Protein AF-X0X1Z0-F1 (afdb_monomer_lite)

Structure (mmCIF, N/CA/C/O backbone):
data_AF-X0X1Z0-F1
#
_entry.id   AF-X0X1Z0-F1
#
loop_
_atom_site.group_PDB
_atom_site.id
_atom_site.type_symbol
_atom_site.label_atom_id
_atom_site.label_alt_id
_atom_site.label_comp_id
_atom_site.label_asym_id
_atom_site.label_entity_id
_atom_site.label_seq_id
_atom_site.pdbx_PDB_ins_code
_atom_site.Cartn_x
_atom_site.Cartn_y
_atom_site.Cartn_z
_atom_site.occupancy
_atom_site.B_iso_or_equiv
_atom_site.auth_seq_id
_atom_site.auth_comp_id
_atom_site.auth_asym_id
_atom_site.auth_atom_id
_atom_site.pdbx_PDB_model_num
ATOM 1 N N . GLY A 1 1 ? -11.349 14.963 13.276 1.00 89.25 1 GLY A N 1
ATOM 2 C CA . GLY A 1 1 ? -11.768 14.173 12.094 1.00 89.25 1 GLY A CA 1
ATOM 3 C C . GLY A 1 1 ? -11.913 12.717 12.490 1.00 89.25 1 GLY A C 1
ATOM 4 O O . GLY A 1 1 ? -11.745 12.432 13.666 1.00 89.25 1 GLY A O 1
ATOM 5 N N . VAL A 1 2 ? -12.199 11.809 11.547 1.00 94.94 2 VAL A N 1
ATOM 6 C CA . VAL A 1 2 ? -12.437 10.375 11.849 1.00 94.94 2 VAL A CA 1
ATOM 7 C C . VAL A 1 2 ? -11.289 9.747 12.651 1.00 94.94 2 VAL A C 1
ATOM 9 O O . VAL A 1 2 ? -11.543 9.060 13.632 1.00 94.94 2 VAL A O 1
ATOM 12 N N . PHE A 1 3 ? -10.032 10.037 12.290 1.00 95.31 3 PHE A N 1
ATOM 13 C CA . PHE A 1 3 ? -8.859 9.548 13.025 1.00 95.31 3 PHE A CA 1
ATOM 14 C C . PHE A 1 3 ? -8.815 10.046 14.475 1.00 95.31 3 PHE A C 1
ATOM 16 O O . PHE A 1 3 ? -8.694 9.235 15.385 1.00 95.31 3 PHE A O 1
ATOM 23 N N . ASP A 1 4 ? -8.957 11.360 14.693 1.00 94.00 4 ASP A N 1
ATOM 24 C CA . ASP A 1 4 ? -8.937 11.942 16.045 1.00 94.00 4 ASP A CA 1
ATOM 25 C C . ASP A 1 4 ? -10.042 11.327 16.917 1.00 94.00 4 ASP A C 1
ATOM 27 O O . ASP A 1 4 ? -9.779 10.875 18.024 1.00 94.00 4 ASP A O 1
ATOM 31 N N . GLN A 1 5 ? -11.262 11.231 16.376 1.00 95.38 5 GLN A N 1
ATOM 32 C CA . GLN A 1 5 ? -12.400 10.650 17.086 1.00 95.38 5 GLN A CA 1
ATOM 33 C C . GLN A 1 5 ? -12.163 9.174 17.430 1.00 95.38 5 GLN A C 1
ATOM 35 O O . GLN A 1 5 ? -12.430 8.759 18.553 1.00 95.38 5 GLN A O 1
ATOM 40 N N . PHE A 1 6 ? -11.624 8.389 16.491 1.00 96.69 6 PHE A N 1
ATOM 41 C CA . PHE A 1 6 ? -11.262 6.994 16.734 1.00 96.69 6 PHE A CA 1
ATOM 42 C C . PHE A 1 6 ? -10.224 6.860 17.858 1.00 96.69 6 PHE A C 1
ATOM 44 O O . PHE A 1 6 ? -10.383 6.016 18.739 1.00 96.69 6 PHE A O 1
ATOM 51 N N . MET A 1 7 ? -9.178 7.693 17.851 1.00 95.69 7 MET A N 1
ATOM 52 C CA . MET A 1 7 ? -8.128 7.671 18.875 1.00 95.69 7 MET A CA 1
ATOM 53 C C . MET A 1 7 ? -8.657 8.084 20.255 1.00 95.69 7 MET A C 1
ATOM 55 O O . MET A 1 7 ? -8.329 7.426 21.247 1.00 95.69 7 MET A O 1
ATOM 59 N N . ASP A 1 8 ? -9.498 9.121 20.305 1.00 93.62 8 ASP A N 1
ATOM 60 C CA . ASP A 1 8 ? -10.098 9.650 21.532 1.00 93.62 8 ASP A CA 1
ATOM 61 C C . ASP A 1 8 ? -11.075 8.649 22.167 1.00 93.62 8 ASP A C 1
ATOM 63 O O . ASP A 1 8 ? -10.956 8.339 23.353 1.00 93.62 8 ASP A O 1
ATOM 67 N N . GLU A 1 9 ? -12.013 8.096 21.388 1.00 94.75 9 GLU A N 1
ATOM 68 C CA . GLU A 1 9 ? -13.011 7.137 21.888 1.00 94.75 9 GLU A CA 1
ATOM 69 C C . GLU A 1 9 ? -12.379 5.804 22.310 1.00 94.75 9 GLU A C 1
ATOM 71 O O . GLU A 1 9 ? -12.832 5.174 23.267 1.00 94.75 9 GLU A O 1
ATOM 76 N N . SER A 1 10 ? -11.301 5.391 21.637 1.00 94.44 10 SER A N 1
ATOM 77 C CA . SER A 1 10 ? -10.600 4.139 21.946 1.00 94.44 10 SER A CA 1
ATOM 78 C C . SER A 1 10 ? -9.583 4.276 23.084 1.00 94.44 10 SER A C 1
ATOM 80 O O . SER A 1 10 ? -9.086 3.266 23.582 1.00 94.44 10 SER A O 1
ATOM 82 N N . GLY A 1 11 ? -9.223 5.504 23.480 1.00 94.56 11 GLY A N 1
ATOM 83 C CA . GLY A 1 11 ? -8.215 5.763 24.514 1.00 94.56 11 GLY A CA 1
ATOM 84 C C . GLY A 1 11 ? -6.823 5.209 24.179 1.00 94.56 11 GLY A C 1
ATOM 85 O O . GLY A 1 11 ? -6.050 4.890 25.083 1.00 94.56 11 GLY A O 1
ATOM 86 N N . LEU A 1 12 ? -6.502 5.055 22.889 1.00 94.88 12 LEU A N 1
ATOM 87 C CA . LEU A 1 12 ? -5.297 4.348 22.438 1.00 94.88 12 LEU A CA 1
ATOM 88 C C . LEU A 1 12 ? -4.035 5.213 22.444 1.00 94.88 12 LEU A C 1
ATOM 90 O O . LEU A 1 12 ? -2.942 4.659 22.425 1.00 94.88 12 LEU A O 1
ATOM 94 N N . THR A 1 13 ? -4.156 6.542 22.481 1.00 91.81 13 THR A N 1
ATOM 95 C CA . THR A 1 13 ? -3.035 7.467 22.244 1.00 91.81 13 THR A CA 1
ATOM 96 C C . THR A 1 13 ? -1.843 7.219 23.169 1.00 91.81 13 THR A C 1
ATOM 98 O O . THR A 1 13 ? -0.743 6.968 22.685 1.00 91.81 13 THR A O 1
ATOM 101 N N . SER A 1 14 ? -2.040 7.230 24.492 1.00 92.38 14 SER A N 1
ATOM 102 C CA . SER A 1 14 ? -0.940 7.029 25.451 1.00 92.38 14 SER A CA 1
ATOM 103 C C . SER A 1 14 ? -0.304 5.645 25.314 1.00 92.38 14 SER A C 1
ATOM 105 O O . SER A 1 14 ? 0.915 5.528 25.258 1.00 92.38 14 SER A O 1
ATOM 107 N N . PHE A 1 15 ? -1.132 4.604 25.180 1.00 95.31 15 PHE A N 1
ATOM 108 C CA . PHE A 1 15 ? -0.655 3.237 24.976 1.00 95.31 15 PHE A CA 1
ATOM 109 C C . PHE A 1 15 ? 0.179 3.113 23.694 1.00 95.31 15 PHE A C 1
ATOM 111 O O . PHE A 1 15 ? 1.271 2.554 23.717 1.00 95.31 15 PHE A O 1
ATOM 118 N N . ALA A 1 16 ? -0.315 3.657 22.582 1.00 93.88 16 ALA A N 1
ATOM 119 C CA . ALA A 1 16 ? 0.329 3.553 21.281 1.00 93.88 16 ALA A CA 1
ATOM 120 C C . ALA A 1 16 ? 1.664 4.308 21.228 1.00 93.88 16 ALA A C 1
ATOM 122 O O . ALA A 1 16 ? 2.580 3.866 20.539 1.00 93.88 16 ALA A O 1
ATOM 123 N N . LEU A 1 17 ? 1.808 5.412 21.970 1.00 92.00 17 LEU A N 1
ATOM 124 C CA . LEU A 1 17 ? 3.066 6.155 22.076 1.00 92.00 17 LEU A CA 1
ATOM 125 C C . LEU A 1 17 ? 4.133 5.385 22.869 1.00 92.00 17 LEU A C 1
ATOM 127 O O . LEU A 1 17 ? 5.287 5.354 22.449 1.00 92.00 17 LEU A O 1
ATOM 131 N N . GLU A 1 18 ? 3.753 4.710 23.954 1.00 92.94 18 GLU A N 1
ATOM 132 C CA . GLU A 1 18 ? 4.695 4.035 24.862 1.00 92.94 18 GLU A CA 1
ATOM 133 C C . GLU A 1 18 ? 5.025 2.589 24.463 1.00 92.94 18 GLU A C 1
ATOM 135 O O . GLU A 1 18 ? 6.123 2.109 24.728 1.00 92.94 18 GLU A O 1
ATOM 140 N N . GLU A 1 19 ? 4.094 1.871 23.834 1.00 96.19 19 GLU A N 1
ATOM 141 C CA . GLU A 1 19 ? 4.276 0.454 23.510 1.00 96.19 19 GLU A CA 1
ATOM 142 C C . GLU A 1 19 ? 5.340 0.239 22.423 1.00 96.19 19 GLU A C 1
ATOM 144 O O . GLU A 1 19 ? 5.274 0.838 21.357 1.00 96.19 19 GLU A O 1
ATOM 149 N N . GLU A 1 20 ? 6.292 -0.666 22.636 1.00 93.62 20 GLU A N 1
ATOM 150 C CA . GLU A 1 20 ? 7.341 -0.969 21.645 1.00 93.62 20 GLU A CA 1
ATOM 151 C C . GLU A 1 20 ? 6.987 -2.170 20.753 1.00 93.62 20 GLU A C 1
ATOM 153 O O . GLU A 1 20 ? 7.565 -2.356 19.682 1.00 93.62 20 GLU A O 1
ATOM 158 N N . SER A 1 21 ? 6.039 -3.016 21.171 1.00 95.25 21 SER A N 1
ATOM 159 C CA . SER A 1 21 ? 5.645 -4.190 20.400 1.00 95.25 21 SER A CA 1
ATOM 160 C C . SER A 1 21 ? 4.609 -3.853 19.330 1.00 95.25 21 SER A C 1
ATOM 162 O O . SER A 1 21 ? 3.411 -3.791 19.610 1.00 95.25 21 SER A O 1
ATOM 164 N N . ASP A 1 22 ? 5.043 -3.808 18.069 1.00 93.00 22 ASP A N 1
ATOM 165 C CA . ASP A 1 22 ? 4.166 -3.688 16.893 1.00 93.00 22 ASP A CA 1
ATOM 166 C C . ASP A 1 22 ? 2.979 -4.654 16.912 1.00 93.00 22 ASP A C 1
ATOM 168 O O . ASP A 1 22 ? 1.874 -4.321 16.488 1.00 93.00 22 ASP A O 1
ATOM 172 N N . LYS A 1 23 ? 3.195 -5.875 17.410 1.00 93.44 23 LYS A N 1
ATOM 173 C CA . LYS A 1 23 ? 2.128 -6.866 17.537 1.00 93.44 23 LYS A CA 1
ATOM 174 C C . LYS A 1 23 ? 1.050 -6.393 18.516 1.00 93.44 23 LYS A C 1
ATOM 176 O O . LYS A 1 23 ? -0.126 -6.457 18.173 1.00 93.44 23 LYS A O 1
ATOM 181 N N . ARG A 1 24 ? 1.439 -5.909 19.700 1.00 95.69 24 ARG A N 1
ATOM 182 C CA . ARG A 1 24 ? 0.495 -5.421 20.719 1.00 95.69 24 ARG A CA 1
ATOM 183 C C . ARG A 1 24 ? -0.215 -4.151 20.267 1.00 95.69 24 ARG A C 1
ATOM 185 O O . ARG A 1 24 ? -1.406 -4.011 20.523 1.00 95.69 24 ARG A O 1
ATOM 192 N N . ILE A 1 25 ? 0.488 -3.269 19.555 1.00 95.62 25 ILE A N 1
ATOM 193 C CA . ILE A 1 25 ? -0.113 -2.091 18.919 1.00 95.62 25 ILE A CA 1
ATOM 194 C C . ILE A 1 25 ? -1.194 -2.539 17.938 1.00 95.62 25 ILE A C 1
ATOM 196 O O . ILE A 1 25 ? -2.350 -2.153 18.093 1.00 95.62 25 ILE A O 1
ATOM 200 N N . ARG A 1 26 ? -0.869 -3.421 16.983 1.00 94.31 26 ARG A N 1
ATOM 201 C CA . ARG A 1 26 ? -1.864 -3.950 16.037 1.00 94.31 26 ARG A CA 1
ATOM 202 C C . ARG A 1 26 ? -3.056 -4.574 16.758 1.00 94.31 26 ARG A C 1
ATOM 204 O O . ARG A 1 26 ? -4.186 -4.229 16.440 1.00 94.31 26 ARG A O 1
ATOM 211 N N . GLU A 1 27 ? -2.827 -5.446 17.738 1.00 94.50 27 GLU A N 1
ATOM 212 C CA . GLU A 1 27 ? -3.901 -6.095 18.503 1.00 94.50 27 GLU A CA 1
ATOM 213 C C . GLU A 1 27 ? -4.828 -5.079 19.191 1.00 94.50 27 GLU A C 1
ATOM 215 O O . GLU A 1 27 ? -6.047 -5.226 19.112 1.00 94.50 27 GLU A O 1
ATOM 220 N N . ALA A 1 28 ? -4.279 -4.021 19.795 1.00 96.56 28 ALA A N 1
ATOM 221 C CA . ALA A 1 28 ? -5.068 -2.975 20.443 1.00 96.56 28 ALA A CA 1
ATOM 222 C C . ALA A 1 28 ? -5.907 -2.167 19.438 1.00 96.56 28 ALA A C 1
ATOM 224 O O . ALA A 1 28 ? -7.107 -1.982 19.639 1.00 96.56 28 ALA A O 1
ATOM 225 N N . PHE A 1 29 ? -5.311 -1.752 18.317 1.00 96.75 29 PHE A N 1
ATOM 226 C CA . PHE A 1 29 ? -6.030 -1.041 17.255 1.00 96.75 29 PHE A CA 1
ATOM 227 C C . PHE A 1 29 ? -7.109 -1.910 16.607 1.00 96.75 29 PHE A C 1
ATOM 229 O O . PHE A 1 29 ? -8.169 -1.409 16.256 1.00 96.75 29 PHE A O 1
ATOM 236 N N . LEU A 1 30 ? -6.868 -3.213 16.459 1.00 95.25 30 LEU A N 1
ATOM 237 C CA . LEU A 1 30 ? -7.832 -4.171 15.918 1.00 95.25 30 LEU A CA 1
ATOM 238 C C . LEU A 1 30 ? -8.984 -4.492 16.879 1.00 95.25 30 LEU A C 1
ATOM 240 O O . LEU A 1 30 ? -10.041 -4.927 16.418 1.00 95.25 30 LEU A O 1
ATOM 244 N N . ALA A 1 31 ? -8.782 -4.312 18.184 1.00 95.62 31 ALA A N 1
ATOM 245 C CA . ALA A 1 31 ? -9.820 -4.464 19.200 1.00 95.62 31 ALA A CA 1
ATOM 246 C C . ALA A 1 31 ? -10.702 -3.212 19.334 1.00 95.62 31 ALA A C 1
ATOM 248 O O . ALA A 1 31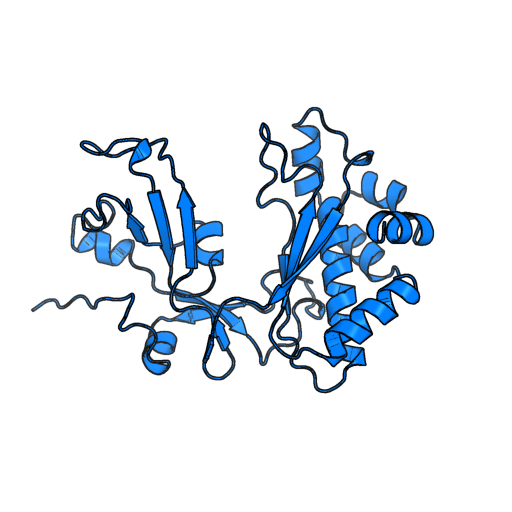 ? -11.843 -3.322 19.773 1.00 95.62 31 ALA A O 1
ATOM 249 N N . ALA A 1 32 ? -10.193 -2.045 18.938 1.00 96.06 32 ALA A N 1
ATOM 250 C CA . ALA A 1 32 ? -10.955 -0.806 18.915 1.00 96.06 32 ALA A CA 1
ATOM 251 C C . ALA A 1 32 ? -12.041 -0.806 17.827 1.00 96.06 32 ALA A C 1
ATOM 253 O O . ALA A 1 32 ? -11.886 -1.389 16.742 1.00 96.06 32 ALA A O 1
ATOM 254 N N . GLU A 1 33 ? -13.141 -0.121 18.126 1.00 94.62 33 GLU A N 1
ATOM 255 C CA . GLU A 1 33 ? -14.302 0.013 17.252 1.00 94.62 33 GLU A CA 1
ATOM 256 C C . GLU A 1 33 ? -14.360 1.412 16.641 1.00 94.62 33 GLU A C 1
ATOM 258 O O . GLU A 1 33 ? -13.920 2.395 17.232 1.00 94.62 33 GLU A O 1
ATOM 263 N N . PHE A 1 34 ? -14.903 1.500 15.428 1.00 95.06 34 PHE A N 1
ATOM 264 C CA . PHE A 1 34 ? -15.207 2.794 14.833 1.00 95.06 34 PHE A CA 1
ATOM 265 C C . PHE A 1 34 ? -16.531 3.337 15.367 1.00 95.06 34 PHE A C 1
ATOM 267 O O . PHE A 1 34 ? -17.453 2.546 15.586 1.00 95.06 34 PHE A O 1
ATOM 274 N N . PRO A 1 35 ? -16.681 4.672 15.446 1.00 93.94 35 PRO A N 1
ATOM 275 C CA . PRO A 1 35 ? -17.985 5.291 15.632 1.00 93.94 35 PRO A CA 1
ATOM 276 C C . PRO A 1 35 ? -18.981 4.780 14.583 1.00 93.94 35 PRO A C 1
ATOM 278 O O . PRO A 1 35 ? -18.632 4.639 13.405 1.00 93.94 35 PRO A O 1
ATOM 281 N N . GLN A 1 36 ? -20.231 4.545 14.993 1.00 94.06 36 GLN A N 1
ATOM 282 C CA . GLN A 1 36 ? -21.264 3.980 14.115 1.00 94.06 36 GLN A CA 1
ATOM 283 C C . GLN A 1 36 ? -21.454 4.801 12.831 1.00 94.06 36 GLN A C 1
ATOM 285 O O . GLN A 1 36 ? -21.563 4.228 11.754 1.00 94.06 36 GLN A O 1
ATOM 290 N N . GLU A 1 37 ? -21.404 6.131 12.929 1.00 95.81 37 GLU A N 1
ATOM 291 C CA . GLU A 1 37 ? -21.502 7.037 11.779 1.00 95.81 37 GLU A CA 1
ATOM 292 C C . GLU A 1 37 ? -20.410 6.758 10.730 1.00 95.81 37 GLU A C 1
ATOM 294 O O . GLU A 1 37 ? -20.713 6.587 9.552 1.00 95.81 37 GLU A O 1
ATOM 299 N N . THR A 1 38 ? -19.152 6.591 11.163 1.00 95.88 38 THR A N 1
ATOM 300 C CA . THR A 1 38 ? -18.039 6.214 10.270 1.00 95.88 38 THR A CA 1
ATOM 301 C C . THR A 1 38 ? -18.311 4.867 9.597 1.00 95.88 38 THR A C 1
ATOM 303 O O . THR A 1 38 ? -18.105 4.710 8.392 1.00 95.88 38 THR A O 1
ATOM 306 N N . ARG A 1 39 ? -18.785 3.875 10.365 1.00 96.75 39 ARG A N 1
ATOM 307 C CA . ARG A 1 39 ? -19.115 2.546 9.828 1.00 96.75 39 ARG A CA 1
ATOM 308 C C . ARG A 1 39 ? -20.227 2.634 8.776 1.00 96.75 39 ARG A C 1
ATOM 310 O O . ARG A 1 39 ? -20.107 1.999 7.728 1.00 96.75 39 ARG A O 1
ATOM 317 N N . ASP A 1 40 ? -21.257 3.440 9.016 1.00 97.69 40 ASP A N 1
ATOM 318 C CA . ASP A 1 40 ? -22.394 3.630 8.109 1.00 97.69 40 ASP A CA 1
ATOM 319 C C . ASP A 1 40 ? -21.982 4.327 6.801 1.00 97.69 40 ASP A C 1
ATOM 321 O O . ASP A 1 40 ? -22.424 3.940 5.714 1.00 97.69 40 ASP A O 1
ATOM 325 N N . GLU A 1 41 ? -21.085 5.314 6.866 1.00 97.38 41 GLU A N 1
ATOM 326 C CA . GLU A 1 41 ? -20.527 5.964 5.675 1.00 97.38 41 GLU A CA 1
ATOM 327 C C . GLU A 1 41 ? -19.716 4.984 4.814 1.00 97.38 41 GLU A C 1
ATOM 329 O O . GLU A 1 41 ? -19.907 4.909 3.592 1.00 97.38 41 GLU A O 1
ATOM 334 N N . LEU A 1 42 ? -18.858 4.174 5.446 1.00 97.44 42 LEU A N 1
ATOM 335 C CA . LEU A 1 42 ? -18.086 3.130 4.764 1.00 97.44 42 LEU A CA 1
ATOM 336 C C . LEU A 1 42 ? -19.003 2.056 4.155 1.00 97.44 42 LEU A C 1
ATOM 338 O O . LEU A 1 42 ? -18.769 1.610 3.028 1.00 97.44 42 LEU A O 1
ATOM 342 N N . ALA A 1 43 ? -20.078 1.682 4.852 1.00 97.62 43 ALA A N 1
ATOM 343 C CA . ALA A 1 43 ? -21.102 0.766 4.354 1.00 97.62 43 ALA A CA 1
ATOM 344 C C . ALA A 1 43 ? -21.822 1.326 3.120 1.00 97.62 43 ALA A C 1
ATOM 346 O O . ALA A 1 43 ? -21.970 0.634 2.106 1.00 97.62 43 ALA A O 1
ATOM 347 N N . SER A 1 44 ? -22.218 2.601 3.170 1.00 97.88 44 SER A N 1
ATOM 348 C CA . SER A 1 44 ? -22.846 3.308 2.052 1.00 97.88 44 SER A CA 1
ATOM 349 C C . SER A 1 44 ? -21.939 3.323 0.820 1.00 97.88 44 SER A C 1
ATOM 351 O O . SER A 1 44 ? -22.394 3.014 -0.286 1.00 97.88 44 SER A O 1
ATOM 353 N N . PHE A 1 45 ? -20.639 3.578 0.998 1.00 97.75 45 PHE A N 1
ATOM 354 C CA . PHE A 1 45 ? -19.650 3.4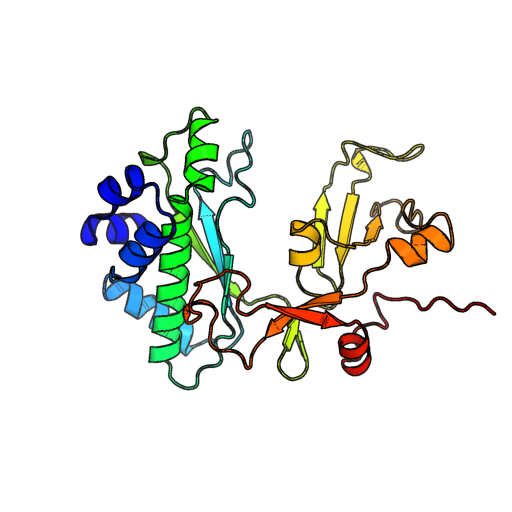75 -0.074 1.00 97.75 45 PHE A CA 1
ATOM 355 C C . PHE A 1 45 ? -19.553 2.048 -0.639 1.00 97.75 45 PHE A C 1
ATOM 357 O O . PHE A 1 45 ? -19.726 1.849 -1.846 1.00 97.75 45 PHE A O 1
ATOM 364 N N . LEU A 1 46 ? -19.341 1.042 0.217 1.00 97.31 46 LEU A N 1
ATOM 365 C CA . LEU A 1 46 ? -19.167 -0.353 -0.203 1.00 97.31 46 LEU A CA 1
ATOM 366 C C . LEU A 1 46 ? -20.411 -0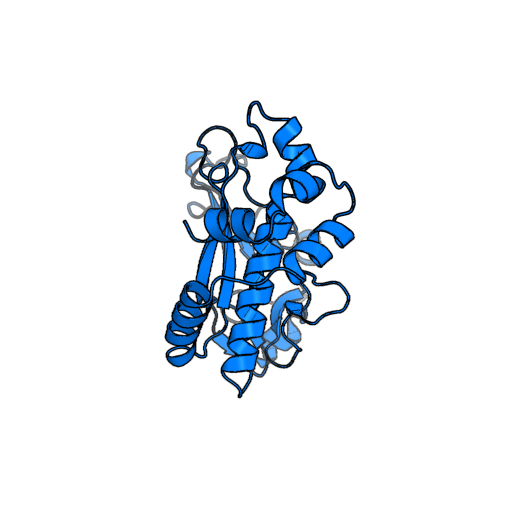.955 -0.866 1.00 97.31 46 LEU A C 1
ATOM 368 O O . LEU A 1 46 ? -20.274 -1.845 -1.707 1.00 97.31 46 LEU A O 1
ATOM 372 N N . SER A 1 47 ? -21.606 -0.444 -0.560 1.00 96.88 47 SER A N 1
ATOM 373 C CA . SER A 1 47 ? -22.850 -0.850 -1.228 1.00 96.88 47 SER A CA 1
ATOM 374 C C . SER A 1 47 ? -22.877 -0.509 -2.726 1.00 96.88 47 SER A C 1
ATOM 376 O O . SER A 1 47 ? -23.637 -1.113 -3.483 1.00 96.88 47 SER A O 1
ATOM 378 N N . ARG A 1 48 ? -22.038 0.438 -3.172 1.00 96.94 48 ARG A N 1
ATOM 379 C CA . ARG A 1 48 ? -22.004 0.953 -4.553 1.00 96.94 48 ARG A CA 1
ATOM 380 C C . ARG A 1 48 ? -20.813 0.461 -5.366 1.00 96.94 48 ARG A C 1
ATOM 382 O O . ARG A 1 48 ? -20.766 0.698 -6.570 1.00 96.94 48 ARG A O 1
ATOM 389 N N . VAL A 1 49 ? -19.842 -0.183 -4.727 1.00 96.00 49 VAL A N 1
ATOM 390 C CA . VAL A 1 49 ? -18.589 -0.602 -5.364 1.00 96.00 49 VAL A CA 1
ATOM 391 C C . VAL A 1 49 ? -18.331 -2.068 -5.077 1.00 96.00 49 VAL A C 1
ATOM 393 O O . VAL A 1 49 ? -18.679 -2.554 -4.014 1.00 96.00 49 VAL A O 1
ATOM 396 N N . SER A 1 50 ? -17.700 -2.783 -5.999 1.00 92.56 50 SER A N 1
ATOM 397 C CA . SER A 1 50 ? -17.275 -4.181 -5.807 1.00 92.56 50 SER A CA 1
ATOM 398 C C . SER A 1 50 ? -15.917 -4.455 -6.455 1.00 92.56 50 SER A C 1
ATOM 400 O O . SER A 1 50 ? -15.533 -5.599 -6.674 1.00 92.56 50 SER A O 1
ATOM 402 N N . TYR A 1 51 ? -15.213 -3.390 -6.841 1.00 95.12 51 TYR A N 1
ATOM 403 C CA . TYR A 1 51 ? -13.867 -3.472 -7.384 1.00 95.12 51 TYR A CA 1
ATOM 404 C C . TYR A 1 51 ? -12.840 -3.558 -6.247 1.00 95.12 51 TYR A C 1
ATOM 406 O O . TYR A 1 51 ? -13.118 -3.059 -5.152 1.00 95.12 51 TYR A O 1
ATOM 414 N N . PRO A 1 52 ? -11.646 -4.117 -6.496 1.00 94.88 52 PRO A N 1
ATOM 415 C CA . PRO A 1 52 ? -10.588 -4.165 -5.496 1.00 94.88 52 PRO A CA 1
ATOM 416 C C . PRO A 1 52 ? -10.130 -2.781 -5.035 1.00 94.88 52 PRO A C 1
ATOM 418 O O . PRO A 1 52 ? -10.062 -1.837 -5.830 1.00 94.88 52 PRO A O 1
ATOM 421 N N . LEU A 1 53 ? -9.790 -2.676 -3.752 1.00 95.88 53 LEU A N 1
ATOM 422 C CA . LEU A 1 53 ? -9.491 -1.420 -3.067 1.00 95.88 53 LEU A CA 1
ATOM 423 C C . LEU A 1 53 ? -8.058 -1.394 -2.534 1.00 95.88 53 LEU A C 1
ATOM 425 O O . LEU A 1 53 ? -7.597 -2.361 -1.943 1.00 95.88 53 LEU A O 1
ATOM 429 N N . ALA A 1 54 ? -7.372 -0.266 -2.684 1.00 94.81 54 ALA A N 1
ATOM 430 C CA . ALA A 1 54 ? -6.153 0.065 -1.963 1.00 94.81 54 ALA A CA 1
ATOM 431 C C . ALA A 1 54 ? -6.500 1.027 -0.824 1.00 94.81 54 ALA A C 1
ATOM 433 O O . ALA A 1 54 ? -7.111 2.070 -1.060 1.00 94.81 54 ALA A O 1
ATOM 434 N N . ILE A 1 55 ? -6.097 0.664 0.389 1.00 96.06 55 ILE A N 1
ATOM 435 C CA . ILE A 1 55 ? -6.280 1.421 1.626 1.00 96.06 55 ILE A CA 1
ATOM 436 C C . ILE A 1 55 ? -4.913 1.977 1.997 1.00 96.06 55 ILE A C 1
ATOM 438 O O . ILE A 1 55 ? -4.030 1.223 2.411 1.00 96.06 55 ILE A O 1
ATOM 442 N N . ARG A 1 56 ? -4.712 3.269 1.745 1.00 93.12 56 ARG A N 1
ATOM 443 C CA . ARG A 1 56 ? -3.408 3.933 1.835 1.00 93.12 56 ARG A CA 1
ATOM 444 C C . ARG A 1 56 ? -3.380 4.898 3.003 1.00 93.12 56 ARG A C 1
ATOM 446 O O . ARG A 1 56 ? -4.333 5.653 3.190 1.00 93.12 56 ARG A O 1
ATOM 453 N N . SER A 1 57 ? -2.272 4.893 3.728 1.00 91.88 57 SER A N 1
ATOM 454 C CA . SER A 1 57 ? -1.897 5.997 4.603 1.00 91.88 57 SER A CA 1
ATOM 455 C C . SER A 1 57 ? -1.811 7.301 3.811 1.00 91.88 57 SER A C 1
ATOM 457 O O . SER A 1 57 ? -1.415 7.304 2.646 1.00 91.88 57 SER A O 1
ATOM 459 N N . SER A 1 58 ? -2.211 8.392 4.448 1.00 90.50 58 SER A N 1
ATOM 460 C CA . SER A 1 58 ? -2.041 9.757 3.959 1.00 90.50 58 SER A CA 1
ATOM 461 C C . SER A 1 58 ? -1.743 10.617 5.177 1.00 90.50 58 SER A C 1
ATOM 463 O O . SER A 1 58 ? -2.646 11.219 5.768 1.00 90.50 58 SER A O 1
ATOM 465 N N . SER A 1 59 ? -0.492 10.561 5.621 1.00 86.00 59 SER A N 1
ATOM 466 C CA . SER A 1 59 ? -0.077 11.199 6.868 1.00 86.00 59 SER A CA 1
ATOM 467 C C . SER A 1 59 ? 0.125 12.704 6.689 1.00 86.00 59 SER A C 1
ATOM 469 O O . SER A 1 59 ? 0.394 13.178 5.585 1.00 86.00 59 SER A O 1
ATOM 471 N N . LEU A 1 60 ? -0.000 13.467 7.777 1.00 81.38 60 LEU A N 1
ATOM 472 C CA . LEU A 1 60 ? 0.244 14.909 7.749 1.00 81.38 60 LEU A CA 1
ATOM 473 C C . LEU A 1 60 ? 1.703 15.225 7.385 1.00 81.38 60 LEU A C 1
ATOM 475 O O . LEU A 1 60 ? 1.963 16.181 6.652 1.00 81.38 60 LEU A O 1
ATOM 479 N N . PHE A 1 61 ? 2.648 14.426 7.881 1.00 74.50 61 PHE A N 1
ATOM 480 C CA . PHE A 1 61 ? 4.069 14.624 7.610 1.00 74.50 61 PHE A CA 1
ATOM 481 C C . PHE A 1 61 ? 4.545 14.055 6.258 1.00 74.50 61 PHE A C 1
ATOM 483 O O . PHE A 1 61 ? 5.587 14.488 5.759 1.00 74.50 61 PHE A O 1
ATOM 490 N N . GLU A 1 62 ? 3.780 13.165 5.614 1.00 68.38 62 GLU A N 1
ATOM 491 C CA . GLU A 1 62 ? 4.104 12.561 4.307 1.00 68.38 62 GLU A CA 1
ATOM 492 C C . GLU A 1 62 ? 4.255 13.583 3.175 1.00 68.38 62 GLU A C 1
ATOM 494 O O . GLU A 1 62 ? 5.148 13.440 2.337 1.00 68.38 62 GLU A O 1
ATOM 499 N N . ASP A 1 63 ? 3.481 14.666 3.225 1.00 59.38 63 ASP A N 1
ATOM 500 C CA . ASP A 1 63 ? 3.516 15.751 2.240 1.00 59.38 63 ASP A CA 1
ATOM 501 C C . ASP A 1 63 ? 4.488 16.889 2.610 1.00 59.38 63 ASP A C 1
ATOM 503 O O . ASP A 1 63 ? 4.507 17.943 1.963 1.00 59.38 63 ASP A O 1
ATOM 507 N N . SER A 1 64 ? 5.322 16.718 3.643 1.00 61.50 64 SER A N 1
ATOM 508 C CA . SER A 1 64 ? 6.269 17.763 4.028 1.00 61.50 64 SER A CA 1
ATOM 509 C C . SER A 1 64 ? 7.406 17.884 2.997 1.00 61.50 64 SER A C 1
ATOM 511 O O . SER A 1 64 ? 8.199 16.969 2.772 1.00 61.50 64 SER A O 1
ATOM 513 N N . SER A 1 65 ? 7.520 19.058 2.363 1.00 51.16 65 SER A N 1
ATOM 514 C CA . SER A 1 65 ? 8.454 19.320 1.250 1.00 51.16 65 SER A CA 1
ATOM 515 C C . SER A 1 65 ? 9.938 19.098 1.573 1.00 51.16 65 SER A C 1
ATOM 517 O O . SER A 1 65 ? 10.761 19.054 0.660 1.00 51.16 65 SER A O 1
ATOM 519 N N . TYR A 1 66 ? 10.296 19.003 2.856 1.00 47.09 66 TYR A N 1
ATOM 520 C CA . TYR A 1 66 ? 11.679 18.891 3.320 1.00 47.09 66 TYR A CA 1
ATOM 521 C C . TYR A 1 66 ? 12.027 17.515 3.904 1.00 47.09 66 TYR A C 1
ATOM 523 O O . TYR A 1 66 ? 13.212 17.228 4.071 1.00 47.09 66 TYR A O 1
ATOM 531 N N . GLN A 1 67 ? 11.038 16.663 4.198 1.00 54.91 67 GLN A N 1
ATOM 532 C CA . GLN A 1 67 ? 11.233 15.348 4.812 1.00 54.91 67 GLN A CA 1
ATOM 533 C C . GLN A 1 67 ? 10.186 14.373 4.259 1.00 54.91 67 GLN A C 1
ATOM 535 O O . GLN A 1 67 ? 9.105 14.262 4.822 1.00 54.91 67 GLN A O 1
ATOM 540 N N . PRO A 1 68 ? 10.447 13.687 3.136 1.00 52.19 68 PRO A N 1
ATOM 541 C CA . PRO A 1 68 ? 9.486 12.728 2.609 1.00 52.19 68 PRO A CA 1
ATOM 542 C C . PRO A 1 68 ? 9.403 11.497 3.529 1.00 52.19 68 PRO A C 1
ATOM 544 O O . PRO A 1 68 ? 10.334 10.692 3.561 1.00 52.19 68 PRO A O 1
ATOM 547 N N . PHE A 1 69 ? 8.266 11.323 4.216 1.00 58.69 69 PHE A N 1
ATOM 548 C CA . PHE A 1 69 ? 7.912 10.121 5.005 1.00 58.69 69 PHE A CA 1
ATOM 549 C C . PHE A 1 69 ? 7.445 8.945 4.119 1.00 58.69 69 PHE A C 1
ATOM 551 O O . PHE A 1 69 ? 6.891 7.952 4.598 1.00 58.69 69 PHE A O 1
ATOM 558 N N . ALA A 1 70 ? 7.650 9.050 2.803 1.00 58.22 70 ALA A N 1
ATOM 559 C CA . ALA A 1 70 ? 7.147 8.101 1.824 1.00 58.22 70 ALA A CA 1
ATOM 560 C C . ALA A 1 70 ? 7.679 6.680 2.088 1.00 58.22 70 ALA A C 1
ATOM 562 O O . ALA A 1 70 ? 8.885 6.434 2.050 1.00 58.22 70 ALA A O 1
ATOM 563 N N . GLY A 1 71 ? 6.756 5.735 2.289 1.00 63.25 71 GLY A N 1
ATOM 564 C CA . GLY A 1 71 ? 7.057 4.305 2.420 1.00 63.25 71 GLY A CA 1
ATOM 565 C C . GLY A 1 71 ? 7.236 3.782 3.848 1.00 63.25 71 GLY A C 1
ATOM 566 O O . GLY A 1 71 ? 7.550 2.605 4.000 1.00 63.25 71 GLY A O 1
ATOM 567 N N . ILE A 1 72 ? 7.023 4.612 4.872 1.00 74.06 72 ILE A N 1
ATOM 568 C CA . ILE A 1 72 ? 7.074 4.187 6.283 1.00 74.06 72 ILE A CA 1
ATOM 569 C C . ILE A 1 72 ? 5.761 3.520 6.702 1.00 74.06 72 ILE A C 1
ATOM 571 O O . ILE A 1 72 ? 5.753 2.501 7.389 1.00 74.06 72 ILE A O 1
ATOM 575 N N . TYR A 1 73 ? 4.639 4.096 6.279 1.00 82.88 73 TYR A N 1
ATOM 576 C CA . TYR A 1 73 ? 3.316 3.621 6.655 1.00 82.88 73 TYR A CA 1
ATOM 577 C C . TYR A 1 73 ? 2.801 2.546 5.703 1.00 82.88 73 TYR A C 1
ATOM 579 O O . TYR A 1 73 ? 3.220 2.416 4.547 1.00 82.88 73 TYR A O 1
ATOM 587 N N . GLN A 1 74 ? 1.871 1.743 6.205 1.00 86.56 74 GLN A N 1
ATOM 588 C CA . GLN A 1 74 ? 1.417 0.559 5.494 1.00 86.56 74 GLN A CA 1
ATOM 589 C C . GLN A 1 74 ? 0.252 0.863 4.549 1.00 86.56 74 GLN A C 1
ATOM 591 O O . GLN A 1 74 ? -0.638 1.658 4.836 1.00 86.56 74 GLN A O 1
ATOM 596 N N . THR A 1 75 ? 0.239 0.164 3.414 1.00 89.94 75 THR A N 1
ATOM 597 C CA . THR A 1 75 ? -0.884 0.133 2.471 1.00 89.94 75 THR A CA 1
ATOM 598 C C . THR A 1 75 ? -1.422 -1.285 2.378 1.00 89.94 75 THR A C 1
ATOM 600 O O . THR A 1 75 ? -0.659 -2.219 2.135 1.00 89.94 75 THR A O 1
ATOM 603 N N . TYR A 1 76 ? -2.739 -1.436 2.488 1.00 92.81 76 TYR A N 1
ATOM 604 C CA . TYR A 1 76 ? -3.421 -2.724 2.379 1.00 92.81 76 TYR A CA 1
ATOM 605 C C . TYR A 1 76 ? -4.238 -2.791 1.093 1.00 92.81 76 TYR A C 1
ATOM 607 O O . TYR A 1 76 ? -4.915 -1.833 0.729 1.00 92.81 76 TYR A O 1
ATOM 615 N N . MET A 1 77 ? -4.188 -3.925 0.394 1.00 92.44 77 MET A N 1
ATOM 616 C CA . MET A 1 77 ? -4.991 -4.160 -0.807 1.00 92.44 77 MET A CA 1
ATOM 617 C C . MET A 1 77 ? -6.072 -5.198 -0.524 1.00 92.44 77 MET A C 1
ATOM 619 O O . MET A 1 77 ? -5.774 -6.322 -0.137 1.00 92.44 77 MET A O 1
ATOM 623 N N . LEU A 1 78 ? -7.330 -4.816 -0.715 1.00 93.25 78 LEU A N 1
ATOM 624 C CA . LEU A 1 78 ? -8.495 -5.654 -0.477 1.00 93.25 78 LEU A CA 1
ATOM 625 C C . LEU A 1 78 ? -9.076 -6.126 -1.814 1.00 93.25 78 LEU A C 1
ATOM 627 O O . LEU A 1 78 ? -9.382 -5.283 -2.662 1.00 93.25 78 LEU A O 1
ATOM 631 N N . PRO A 1 79 ? -9.321 -7.436 -1.991 1.00 92.31 79 PRO A N 1
ATOM 632 C CA . PRO A 1 79 ? -10.066 -7.957 -3.139 1.00 92.31 79 PRO A CA 1
ATOM 633 C C . PRO A 1 79 ? -11.462 -7.354 -3.262 1.00 92.31 79 PRO A C 1
ATOM 635 O O . PRO A 1 79 ? -11.947 -7.137 -4.370 1.00 92.31 79 PRO A O 1
ATOM 638 N N . ASN A 1 80 ? -12.087 -7.059 -2.114 1.00 93.44 80 ASN A N 1
ATOM 639 C CA . ASN A 1 80 ? -13.438 -6.511 -2.022 1.00 93.44 80 ASN A CA 1
ATOM 640 C C . ASN A 1 80 ? -14.492 -7.404 -2.721 1.00 93.44 80 ASN A C 1
ATOM 642 O O . ASN A 1 80 ? -15.474 -6.914 -3.277 1.00 93.44 80 ASN A O 1
ATOM 646 N N . SER A 1 81 ? -14.262 -8.721 -2.698 1.00 88.56 81 SER A N 1
ATOM 647 C CA . SER A 1 81 ? -15.006 -9.746 -3.443 1.00 88.56 81 SER A CA 1
ATOM 648 C C . SER A 1 81 ? -15.972 -10.570 -2.581 1.00 88.56 81 SER A C 1
ATOM 650 O O . SER A 1 81 ? -16.718 -11.385 -3.124 1.00 88.56 81 SER A O 1
ATOM 652 N N . ASN A 1 82 ? -15.991 -10.369 -1.257 1.00 89.75 82 ASN A N 1
ATOM 653 C CA . ASN A 1 82 ? -16.849 -11.135 -0.354 1.00 89.75 82 ASN A CA 1
ATOM 654 C C . ASN A 1 82 ? -18.345 -10.898 -0.677 1.00 89.75 82 ASN A C 1
ATOM 656 O O . ASN A 1 82 ? -18.769 -9.747 -0.796 1.00 89.75 82 ASN A O 1
ATOM 660 N N . PRO A 1 83 ? -19.176 -11.946 -0.820 1.00 90.44 83 PRO A N 1
ATOM 661 C CA . PRO A 1 83 ? -20.584 -11.781 -1.187 1.00 90.44 83 PRO A CA 1
ATOM 662 C C . PRO A 1 83 ? -21.411 -11.032 -0.131 1.00 90.44 83 PRO A C 1
ATOM 664 O O . PRO A 1 83 ? -22.454 -10.464 -0.458 1.00 90.44 83 PRO A O 1
ATOM 667 N N . HIS A 1 84 ? -20.968 -11.018 1.128 1.00 93.38 84 HIS A N 1
ATOM 668 C CA . HIS A 1 84 ? -21.671 -10.354 2.220 1.00 93.38 84 HIS A CA 1
ATOM 669 C C . HIS A 1 84 ? -21.123 -8.944 2.451 1.00 93.38 84 HIS A C 1
ATOM 671 O O . HIS A 1 84 ? -19.952 -8.771 2.787 1.00 93.38 84 HIS A O 1
ATOM 677 N N . LEU A 1 85 ? -21.991 -7.932 2.333 1.00 94.88 85 LEU A N 1
ATOM 678 C CA . LEU A 1 85 ? -21.621 -6.528 2.542 1.00 94.88 85 LEU A CA 1
ATOM 679 C C . LEU A 1 85 ? -21.011 -6.289 3.933 1.00 94.88 85 LEU A C 1
ATOM 681 O O . LEU A 1 85 ? -19.976 -5.641 4.018 1.00 94.88 85 LEU A O 1
ATOM 685 N N . GLU A 1 86 ? -21.580 -6.871 4.992 1.00 94.69 86 GLU A N 1
ATOM 686 C CA . GLU A 1 86 ? -21.028 -6.750 6.352 1.00 94.69 86 GLU A CA 1
ATOM 687 C C . GLU A 1 86 ? -19.601 -7.284 6.463 1.00 94.69 86 GLU A C 1
ATOM 689 O O . GLU A 1 86 ? -18.743 -6.635 7.051 1.00 94.69 86 GLU A O 1
ATOM 694 N N . ALA A 1 87 ? -19.300 -8.416 5.823 1.00 92.81 87 ALA A N 1
ATOM 695 C CA . ALA A 1 87 ? -17.943 -8.945 5.839 1.00 92.81 87 ALA A CA 1
ATOM 696 C C . ALA A 1 87 ? -16.961 -8.005 5.121 1.00 92.81 87 ALA A C 1
ATOM 698 O O . ALA A 1 87 ? -15.849 -7.809 5.607 1.00 92.81 87 ALA A O 1
ATOM 699 N N . ARG A 1 88 ? -17.385 -7.370 4.018 1.00 94.19 88 ARG A N 1
ATOM 700 C CA . ARG A 1 88 ? -16.588 -6.355 3.307 1.00 94.19 88 ARG A CA 1
ATOM 701 C C . ARG A 1 88 ? -16.376 -5.097 4.151 1.00 94.19 88 ARG A C 1
ATOM 703 O O . ARG A 1 88 ? -15.286 -4.531 4.124 1.00 94.19 88 ARG A O 1
ATOM 710 N N . ILE A 1 89 ? -17.397 -4.666 4.895 1.00 95.88 89 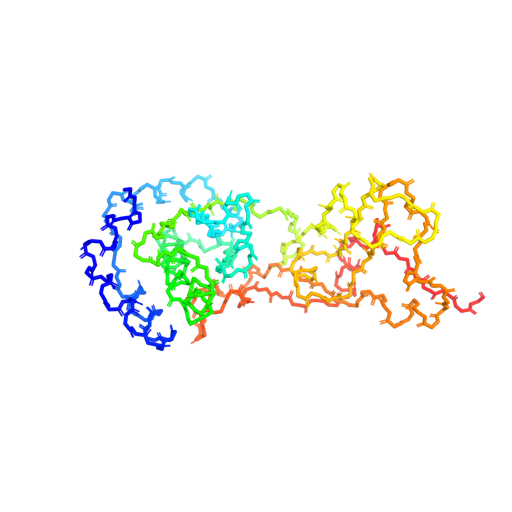ILE A N 1
ATOM 711 C CA . ILE A 1 89 ? -17.304 -3.542 5.837 1.00 95.88 89 ILE A CA 1
ATOM 712 C C . ILE A 1 89 ? -16.290 -3.871 6.930 1.00 95.88 89 ILE A C 1
ATOM 714 O O . ILE A 1 89 ? -15.384 -3.079 7.172 1.00 95.88 89 ILE A O 1
ATOM 718 N N . ASP A 1 90 ? -16.382 -5.055 7.537 1.00 94.12 90 ASP A N 1
ATOM 719 C CA . ASP A 1 90 ? -15.450 -5.483 8.579 1.00 94.12 90 ASP A CA 1
ATOM 720 C C . ASP A 1 90 ? -14.011 -5.574 8.052 1.00 94.12 90 ASP A C 1
ATOM 722 O O . ASP A 1 90 ? -13.085 -5.115 8.720 1.00 94.12 90 ASP A O 1
ATOM 726 N N . GLU A 1 91 ? -13.808 -6.123 6.849 1.00 93.81 91 GLU A N 1
ATOM 727 C CA . GLU A 1 91 ? -12.503 -6.183 6.175 1.00 93.81 91 GLU A CA 1
ATOM 728 C C . GLU A 1 91 ? -11.930 -4.779 5.923 1.00 93.81 91 GLU A C 1
ATOM 730 O O . GLU A 1 91 ? -10.760 -4.530 6.227 1.00 93.81 91 GLU A O 1
ATOM 735 N N . LEU A 1 92 ? -12.751 -3.841 5.438 1.00 95.75 92 LEU A N 1
ATOM 736 C CA . LEU A 1 92 ? -12.352 -2.452 5.209 1.00 95.75 92 LEU A CA 1
ATOM 737 C C . LEU A 1 92 ? -11.999 -1.736 6.516 1.00 95.75 92 LEU A C 1
ATOM 739 O O . LEU A 1 92 ? -10.901 -1.197 6.640 1.00 95.75 92 LEU A O 1
ATOM 743 N N . CYS A 1 93 ? -12.883 -1.775 7.513 1.00 96.25 93 CYS A N 1
ATOM 744 C CA . CYS A 1 93 ? -12.636 -1.201 8.835 1.00 96.25 93 CYS A CA 1
ATOM 745 C C . CYS A 1 93 ? -11.371 -1.792 9.462 1.00 96.25 93 CYS A C 1
ATOM 747 O O . CYS A 1 93 ? -10.561 -1.093 10.067 1.00 96.25 93 CYS A O 1
ATOM 749 N N . ARG A 1 94 ? -11.162 -3.100 9.325 1.00 95.38 94 ARG A N 1
ATOM 750 C CA . ARG A 1 94 ? -9.955 -3.741 9.836 1.00 95.38 94 ARG A CA 1
ATOM 751 C C . ARG A 1 94 ? -8.695 -3.235 9.119 1.00 95.38 94 ARG A C 1
ATOM 753 O O . ARG A 1 94 ? -7.715 -2.940 9.794 1.00 95.38 94 ARG A O 1
ATOM 760 N N . ALA A 1 95 ? -8.729 -3.062 7.797 1.00 95.31 95 ALA A N 1
ATOM 761 C CA . ALA A 1 95 ? -7.602 -2.504 7.048 1.00 95.31 95 ALA A CA 1
ATOM 762 C C . ALA A 1 95 ? -7.283 -1.062 7.473 1.00 95.31 95 ALA A C 1
ATOM 764 O O . ALA A 1 95 ? -6.120 -0.735 7.676 1.00 95.31 95 ALA A O 1
ATOM 765 N N . ILE A 1 96 ? -8.304 -0.221 7.676 1.00 96.69 96 ILE A N 1
ATOM 766 C CA . ILE A 1 96 ? -8.129 1.158 8.166 1.00 96.69 96 ILE A CA 1
ATOM 767 C C . ILE A 1 96 ? -7.475 1.153 9.558 1.00 96.69 96 ILE A C 1
ATOM 769 O O . ILE A 1 96 ? -6.520 1.892 9.784 1.00 96.69 96 ILE A O 1
ATOM 773 N N . ARG A 1 97 ? -7.916 0.272 10.469 1.00 96.38 97 ARG A N 1
ATOM 774 C CA . ARG A 1 97 ? -7.307 0.117 11.805 1.00 96.38 97 ARG A CA 1
ATOM 775 C C . ARG A 1 97 ? -5.841 -0.293 11.732 1.00 96.38 97 ARG A C 1
ATOM 777 O O . ARG A 1 97 ? -5.037 0.233 12.492 1.00 96.38 97 ARG A O 1
ATOM 784 N N . LEU A 1 98 ? -5.473 -1.178 10.806 1.00 95.19 98 LEU A N 1
ATOM 785 C CA . LEU A 1 98 ? -4.069 -1.534 10.591 1.00 95.19 98 LEU A CA 1
ATOM 786 C C . LEU A 1 98 ? -3.242 -0.379 10.012 1.00 95.19 98 LEU A C 1
ATOM 788 O O . LEU A 1 98 ? -2.090 -0.212 10.405 1.00 95.19 98 LEU A O 1
ATOM 792 N N . VAL A 1 99 ? -3.814 0.440 9.122 1.00 94.88 99 VAL A N 1
ATOM 793 C CA . VAL A 1 99 ? -3.147 1.665 8.652 1.00 94.88 99 VAL A CA 1
ATOM 794 C C . VAL A 1 99 ? -2.902 2.618 9.823 1.00 94.88 99 VAL A C 1
ATOM 796 O O . VAL A 1 99 ? -1.780 3.086 9.989 1.00 94.88 99 VAL A O 1
ATOM 799 N N . TYR A 1 100 ? -3.897 2.838 10.686 1.00 95.69 100 TYR A N 1
ATOM 800 C CA . TYR A 1 100 ? -3.731 3.649 11.897 1.00 95.69 100 TYR A CA 1
ATOM 801 C C . TYR A 1 100 ? -2.703 3.067 12.871 1.00 95.69 100 TYR A C 1
ATOM 803 O O . TYR A 1 100 ? -1.877 3.810 13.393 1.00 95.69 100 TYR A O 1
ATOM 811 N N . ALA A 1 101 ? -2.699 1.747 13.068 1.00 94.75 101 ALA A N 1
ATOM 812 C CA . ALA A 1 101 ? -1.697 1.069 13.885 1.00 94.75 101 ALA A CA 1
ATOM 813 C C . ALA A 1 101 ? -0.281 1.278 13.331 1.00 94.75 101 ALA A C 1
ATOM 815 O O . ALA A 1 101 ? 0.661 1.446 14.102 1.00 94.75 101 ALA A O 1
ATOM 816 N N . SER A 1 102 ? -0.129 1.300 11.999 1.00 92.69 102 SER A N 1
ATOM 817 C CA . SER A 1 102 ? 1.176 1.485 11.362 1.00 92.69 102 SER A CA 1
ATOM 818 C C . SER A 1 102 ? 1.816 2.832 11.693 1.00 92.69 102 SER A C 1
ATOM 820 O O . SER A 1 102 ? 3.036 2.876 11.788 1.00 92.69 102 SER A O 1
ATOM 822 N N . THR A 1 103 ? 1.025 3.875 11.984 1.00 92.12 103 THR A N 1
ATOM 823 C CA . THR A 1 103 ? 1.513 5.187 12.449 1.00 92.12 103 THR A CA 1
ATOM 824 C C . THR A 1 103 ? 2.372 5.088 13.711 1.00 92.12 103 THR A C 1
ATOM 826 O O . THR A 1 103 ? 3.288 5.880 13.910 1.00 92.12 103 THR A O 1
ATOM 829 N N . TYR A 1 104 ? 2.089 4.097 14.557 1.00 93.19 104 TYR A N 1
ATOM 830 C CA . TYR A 1 104 ? 2.757 3.883 15.838 1.00 93.19 104 TYR A CA 1
ATOM 831 C C . TYR A 1 104 ? 3.723 2.694 15.806 1.00 93.19 104 TYR A C 1
ATOM 833 O O . TYR A 1 104 ? 4.180 2.259 16.857 1.00 93.19 104 TYR A O 1
ATOM 841 N N . SER A 1 105 ? 4.041 2.155 14.626 1.00 91.88 105 SER A N 1
ATOM 842 C CA . SER A 1 105 ? 5.015 1.065 14.506 1.00 91.88 105 SER A CA 1
ATOM 843 C C . SER A 1 105 ? 6.411 1.488 14.972 1.00 91.88 105 SER A C 1
ATOM 845 O O . SER A 1 105 ? 6.744 2.677 14.973 1.00 91.88 105 SER A O 1
ATOM 847 N N . SER A 1 106 ? 7.253 0.518 15.327 1.00 91.31 106 SER A N 1
ATOM 848 C CA . SER A 1 106 ? 8.647 0.761 15.701 1.00 91.31 106 SER A CA 1
ATOM 849 C C . SER A 1 106 ? 9.403 1.530 14.618 1.00 91.31 106 SER A C 1
ATOM 851 O O . SER A 1 106 ? 10.163 2.443 14.934 1.00 91.31 106 SER A O 1
ATOM 853 N N . ASP A 1 107 ? 9.147 1.216 13.346 1.0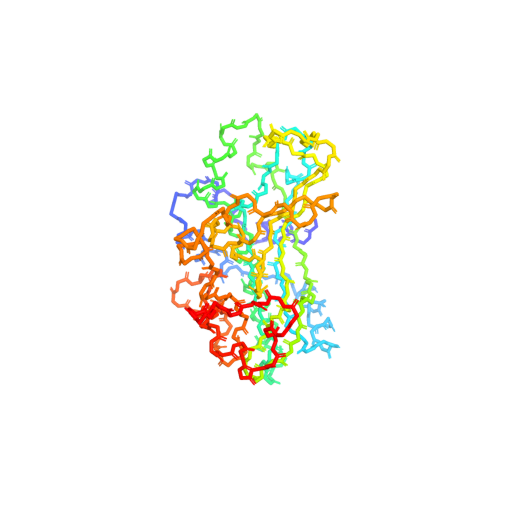0 88.12 107 ASP A N 1
ATOM 854 C CA . ASP A 1 107 ? 9.773 1.890 12.206 1.00 88.12 107 ASP A CA 1
ATOM 855 C C . ASP A 1 107 ? 9.309 3.350 12.096 1.00 88.12 107 ASP A C 1
ATOM 857 O O . ASP A 1 107 ? 10.126 4.249 11.885 1.00 88.12 107 ASP A O 1
ATOM 861 N N . SER A 1 108 ? 8.014 3.616 12.303 1.00 88.12 108 SER A N 1
ATOM 862 C CA . SER A 1 108 ? 7.471 4.980 12.322 1.00 88.12 108 SER A CA 1
ATOM 863 C C . SER A 1 108 ? 8.008 5.807 13.486 1.00 88.12 108 SER A C 1
ATOM 865 O O . SER A 1 108 ? 8.397 6.958 13.287 1.00 88.12 108 SER A O 1
ATOM 867 N N . LYS A 1 109 ? 8.091 5.216 14.683 1.00 90.19 109 LYS A N 1
ATOM 868 C CA . LYS A 1 109 ? 8.660 5.860 15.875 1.00 90.19 109 LYS A CA 1
ATOM 869 C C . LYS A 1 109 ? 10.127 6.213 15.672 1.00 90.19 109 LYS A C 1
ATOM 871 O O . LYS A 1 109 ? 10.489 7.380 15.792 1.00 90.19 109 LYS A O 1
ATOM 876 N N . ALA A 1 110 ? 10.942 5.232 15.283 1.00 87.81 110 ALA A N 1
ATOM 877 C CA . ALA A 1 110 ? 12.369 5.422 15.045 1.00 87.81 110 ALA A CA 1
ATOM 878 C C . ALA A 1 110 ? 12.631 6.480 13.964 1.00 87.81 110 ALA A C 1
ATOM 880 O O . ALA A 1 110 ? 13.559 7.283 14.078 1.00 87.81 110 ALA A O 1
ATOM 881 N N . TYR A 1 111 ? 11.798 6.514 12.919 1.00 83.25 111 TYR A N 1
ATOM 882 C CA . TYR A 1 111 ? 11.906 7.549 11.904 1.00 83.25 111 TYR A CA 1
ATOM 883 C C . TYR A 1 111 ? 11.556 8.930 12.464 1.00 83.25 111 TYR A C 1
ATOM 885 O O . TYR A 1 111 ? 12.349 9.854 12.299 1.00 83.25 111 TYR A O 1
ATOM 893 N N . ILE A 1 112 ? 10.420 9.090 13.150 1.00 84.25 112 ILE A N 1
ATOM 894 C CA . ILE A 1 112 ? 9.998 10.389 13.697 1.00 84.25 112 ILE A CA 1
ATOM 895 C C . ILE A 1 112 ? 11.014 10.930 14.704 1.00 84.25 112 ILE A C 1
ATOM 897 O O . ILE A 1 112 ? 11.329 12.115 14.640 1.00 84.25 112 ILE A O 1
ATOM 901 N N . GLU A 1 113 ? 11.596 10.080 15.553 1.00 84.44 113 GLU A N 1
ATOM 902 C CA . GLU A 1 113 ? 12.667 10.454 16.491 1.00 84.44 113 GLU A CA 1
ATOM 903 C C . GLU A 1 113 ? 13.918 11.019 15.798 1.00 84.44 113 GLU A C 1
ATOM 905 O O . GLU A 1 113 ? 14.660 11.805 16.388 1.00 84.44 113 GLU A O 1
ATOM 910 N N . SER A 1 114 ? 14.151 10.657 14.533 1.00 82.81 114 SER A N 1
ATOM 911 C CA . SER A 1 114 ? 15.237 11.215 13.717 1.00 82.81 114 SER A CA 1
ATOM 912 C C . SER A 1 114 ? 14.902 12.579 13.090 1.00 82.81 114 SER A C 1
ATOM 914 O O . SER A 1 114 ? 15.758 13.211 12.463 1.00 82.81 114 SER A O 1
ATOM 916 N N . THR A 1 115 ? 13.668 13.056 13.268 1.00 79.75 115 THR A N 1
ATOM 917 C CA . THR A 1 115 ? 13.150 14.329 12.750 1.00 79.75 115 THR A CA 1
ATOM 918 C C . THR A 1 115 ? 12.850 15.305 13.900 1.00 79.75 115 THR A C 1
ATOM 920 O O . THR A 1 115 ? 12.751 14.893 15.051 1.00 79.75 115 THR A O 1
ATOM 923 N N . PRO A 1 116 ? 12.685 16.617 13.639 1.00 80.19 116 PRO A N 1
ATOM 924 C CA . PRO A 1 116 ? 12.246 17.563 14.667 1.00 80.19 116 PRO A CA 1
ATOM 925 C C . PRO A 1 116 ? 10.745 17.447 15.002 1.00 80.19 116 PRO A C 1
ATOM 927 O O . PRO A 1 116 ? 10.257 18.215 15.830 1.00 80.19 116 PRO A O 1
ATOM 930 N N . ASN A 1 117 ? 10.009 16.545 14.344 1.00 81.44 117 ASN A N 1
ATOM 931 C CA . ASN A 1 117 ? 8.570 16.383 14.530 1.00 81.44 117 ASN A CA 1
ATOM 932 C C . ASN A 1 117 ? 8.270 15.510 15.752 1.00 81.44 117 ASN A C 1
ATOM 934 O O . ASN A 1 117 ? 9.099 14.718 16.199 1.00 81.44 117 ASN A O 1
ATOM 938 N N . ARG A 1 118 ? 7.052 15.633 16.281 1.00 82.25 118 ARG A N 1
ATOM 939 C CA . ARG A 1 118 ? 6.574 14.821 17.403 1.00 82.25 118 ARG A CA 1
ATOM 940 C C . ARG A 1 118 ? 5.477 13.888 16.919 1.00 82.25 118 ARG A C 1
ATOM 942 O O . ARG A 1 118 ? 4.539 14.327 16.264 1.00 82.25 118 ARG A O 1
ATOM 949 N N . LEU A 1 119 ? 5.558 12.615 17.300 1.00 82.69 119 LEU A N 1
ATOM 950 C CA . LEU A 1 119 ? 4.547 11.616 16.937 1.00 82.69 119 LEU A CA 1
ATOM 951 C C . LEU A 1 119 ? 3.156 11.961 17.504 1.00 82.69 119 LEU A C 1
ATOM 953 O O . LEU A 1 119 ? 2.148 11.632 16.896 1.00 82.69 119 LEU A O 1
ATOM 957 N N . GLU A 1 120 ? 3.097 12.684 18.626 1.00 84.00 120 GLU A N 1
ATOM 958 C CA . GLU A 1 120 ? 1.856 13.230 19.206 1.00 84.00 120 GLU A CA 1
ATOM 959 C C . GLU A 1 120 ? 1.096 14.172 18.257 1.00 84.00 120 GLU A C 1
ATOM 961 O O . GLU A 1 120 ? -0.117 14.324 18.379 1.00 84.00 120 GLU A O 1
ATOM 966 N N . GLU A 1 121 ? 1.806 14.828 17.337 1.00 84.19 121 GLU A N 1
ATOM 967 C CA . GLU A 1 121 ? 1.234 15.771 16.373 1.00 84.19 121 GLU A CA 1
ATOM 968 C C . GLU A 1 121 ? 0.857 15.087 15.051 1.00 84.19 121 GLU A C 1
ATOM 970 O O . GLU A 1 121 ? 0.195 15.704 14.212 1.00 84.19 121 GLU A O 1
ATOM 975 N N . GLU A 1 122 ? 1.249 13.820 14.862 1.00 86.12 122 GLU A N 1
ATOM 976 C CA . GLU A 1 122 ? 0.978 13.090 13.629 1.00 86.12 122 GLU A CA 1
ATOM 977 C C . GLU A 1 122 ? -0.510 12.755 13.512 1.00 86.12 122 GLU A C 1
ATOM 979 O O . GLU A 1 122 ? -1.144 12.231 14.433 1.00 86.12 122 GLU A O 1
ATOM 984 N N . LYS A 1 123 ? -1.067 13.030 12.332 1.00 90.25 123 LYS A N 1
ATOM 985 C CA . LYS A 1 123 ? -2.451 12.689 11.995 1.00 90.25 123 LYS A CA 1
ATOM 986 C C . LYS A 1 123 ? -2.481 11.812 10.764 1.00 90.25 123 LYS A C 1
ATOM 988 O O . LYS A 1 123 ? -1.776 12.075 9.792 1.00 90.25 123 LYS A O 1
ATOM 993 N N . MET A 1 124 ? -3.349 10.804 10.787 1.00 92.56 124 MET A N 1
ATOM 994 C CA . MET A 1 124 ? -3.456 9.846 9.695 1.00 92.56 124 MET A CA 1
ATOM 995 C C . MET A 1 124 ? -4.780 9.989 8.945 1.00 92.56 124 MET A C 1
ATOM 997 O O . MET A 1 124 ? -5.841 9.580 9.421 1.00 92.56 124 MET A O 1
ATOM 1001 N N . GLY A 1 125 ? -4.714 10.542 7.735 1.00 93.69 125 GLY A N 1
ATOM 1002 C CA . GLY A 1 125 ? -5.757 10.352 6.734 1.00 93.69 125 GLY A CA 1
ATOM 1003 C C . GLY A 1 125 ? -5.668 8.950 6.126 1.00 93.69 125 GLY A C 1
ATOM 1004 O O . GLY A 1 125 ? -4.601 8.340 6.101 1.00 93.69 125 GLY A O 1
ATOM 1005 N N . VAL A 1 126 ? -6.788 8.432 5.616 1.00 95.81 126 VAL A N 1
ATOM 1006 C CA . VAL A 1 126 ? -6.799 7.176 4.853 1.00 95.81 126 VAL A CA 1
ATOM 1007 C C . VAL A 1 126 ? -7.478 7.389 3.516 1.00 95.81 126 VAL A C 1
ATOM 1009 O O . VAL A 1 126 ? -8.619 7.844 3.447 1.00 95.81 126 VAL A O 1
ATOM 1012 N N . ILE A 1 127 ? -6.770 7.034 2.447 1.00 96.06 127 ILE A N 1
ATOM 1013 C CA . ILE A 1 127 ? -7.284 7.084 1.083 1.00 96.06 127 ILE A CA 1
ATOM 1014 C C . ILE A 1 127 ? -7.769 5.688 0.699 1.00 96.06 127 ILE A C 1
ATOM 1016 O O . ILE A 1 127 ? -7.005 4.722 0.721 1.00 96.06 127 ILE A O 1
ATOM 1020 N N . ILE A 1 128 ? -9.041 5.599 0.308 1.00 97.44 128 ILE A N 1
ATOM 1021 C CA . ILE A 1 128 ? -9.672 4.382 -0.208 1.00 97.44 128 ILE A CA 1
ATOM 1022 C C . ILE A 1 128 ? -9.810 4.539 -1.722 1.00 97.44 128 ILE A C 1
ATOM 1024 O O . ILE A 1 128 ? -10.594 5.355 -2.203 1.00 97.44 128 ILE A O 1
ATOM 1028 N N . GLN A 1 129 ? -9.037 3.770 -2.484 1.00 96.38 129 GLN A N 1
ATOM 1029 C CA . GLN A 1 129 ? -8.930 3.938 -3.934 1.00 96.38 129 GLN A CA 1
ATOM 1030 C C . GLN A 1 129 ? -9.170 2.621 -4.671 1.00 96.38 129 GLN A C 1
ATOM 1032 O O . GLN A 1 129 ? -8.743 1.569 -4.213 1.00 96.38 129 GLN A O 1
ATOM 1037 N N . GLN A 1 130 ? -9.792 2.664 -5.851 1.00 96.38 130 GLN A N 1
ATOM 1038 C CA . GLN A 1 130 ? -9.785 1.516 -6.760 1.00 96.38 130 GLN A CA 1
ATOM 1039 C C . GLN A 1 130 ? -8.348 1.153 -7.157 1.00 96.38 130 GLN A C 1
ATOM 1041 O O . GLN A 1 130 ? -7.564 2.022 -7.545 1.00 96.38 130 GLN A O 1
ATOM 1046 N N . ILE A 1 131 ? -8.011 -0.135 -7.121 1.00 94.44 131 ILE A N 1
ATOM 1047 C CA . ILE A 1 131 ? -6.716 -0.606 -7.619 1.00 94.44 131 ILE A CA 1
ATOM 1048 C C . ILE A 1 131 ? -6.663 -0.451 -9.139 1.00 94.44 131 ILE A C 1
ATOM 1050 O O . ILE A 1 131 ? -7.543 -0.917 -9.864 1.00 94.44 131 ILE A O 1
ATOM 1054 N N . ALA A 1 132 ? -5.602 0.196 -9.623 1.00 92.81 132 ALA A N 1
ATOM 1055 C CA . ALA A 1 132 ? -5.324 0.305 -11.045 1.00 92.81 132 ALA A CA 1
ATOM 1056 C C . ALA A 1 132 ? -4.843 -1.048 -11.587 1.00 92.81 132 ALA A C 1
ATOM 1058 O O . ALA A 1 132 ? -3.787 -1.545 -11.199 1.00 92.81 132 ALA A O 1
ATOM 1059 N N . GLY A 1 133 ? -5.619 -1.638 -12.489 1.00 92.75 133 GLY A N 1
ATOM 1060 C CA . GLY A 1 133 ? -5.311 -2.927 -13.091 1.00 92.75 133 GLY A CA 1
ATOM 1061 C C . GLY A 1 133 ? -6.524 -3.528 -13.783 1.00 92.75 133 GLY A C 1
ATOM 1062 O O . GLY A 1 133 ? -7.634 -2.997 -13.701 1.00 92.75 133 GLY A O 1
ATOM 1063 N N . ARG A 1 134 ? -6.305 -4.639 -14.481 1.00 93.12 134 ARG A N 1
ATOM 1064 C CA . ARG A 1 134 ? -7.373 -5.456 -15.060 1.00 93.12 134 ARG A CA 1
ATOM 1065 C C . ARG A 1 134 ? -7.421 -6.794 -14.340 1.00 93.12 134 ARG A C 1
ATOM 1067 O O . ARG A 1 134 ? -6.445 -7.207 -13.718 1.00 93.12 134 ARG A O 1
ATOM 1074 N N . ARG A 1 135 ? -8.583 -7.442 -14.399 1.00 94.00 135 ARG A N 1
ATOM 1075 C CA . ARG A 1 135 ? -8.752 -8.797 -13.879 1.00 94.00 135 ARG A CA 1
ATOM 1076 C C . ARG A 1 135 ? -8.241 -9.807 -14.903 1.00 94.00 135 ARG A C 1
ATOM 1078 O O . ARG A 1 135 ? -8.646 -9.754 -16.061 1.00 94.00 135 ARG A O 1
ATOM 1085 N N . HIS A 1 136 ? -7.412 -10.731 -14.439 1.00 93.38 136 HIS A N 1
ATOM 1086 C CA . HIS A 1 136 ? -6.851 -11.850 -15.181 1.00 93.38 136 HIS A CA 1
ATOM 1087 C C . HIS A 1 136 ? -7.068 -13.118 -14.348 1.00 93.38 136 HIS A C 1
ATOM 1089 O O . HIS A 1 136 ? -6.369 -13.336 -13.362 1.00 93.38 136 HIS A O 1
ATOM 1095 N N . GLY A 1 137 ? -8.113 -13.888 -14.671 1.00 90.50 137 GLY A N 1
ATOM 1096 C CA . GLY A 1 137 ? -8.543 -15.018 -13.842 1.00 90.50 137 GLY A CA 1
ATOM 1097 C C . GLY A 1 137 ? -8.876 -14.579 -12.412 1.00 90.50 137 GLY A C 1
ATOM 1098 O O . GLY A 1 137 ? -9.775 -13.753 -12.199 1.00 90.50 137 GLY A O 1
ATOM 1099 N N . ASP A 1 138 ? -8.115 -15.099 -11.454 1.00 91.88 138 ASP A N 1
ATOM 1100 C CA . ASP A 1 138 ? -8.233 -14.798 -10.024 1.00 91.88 138 ASP A CA 1
ATOM 1101 C C . ASP A 1 138 ? -7.283 -13.690 -9.554 1.00 91.88 138 ASP A C 1
ATOM 1103 O O . ASP A 1 138 ? -7.162 -13.441 -8.360 1.00 91.88 138 ASP A O 1
ATOM 1107 N N . TYR A 1 139 ? -6.653 -12.968 -10.483 1.00 94.81 139 TYR A N 1
ATOM 1108 C CA . TYR A 1 139 ? -5.692 -11.917 -10.171 1.00 94.81 139 TYR A CA 1
ATOM 1109 C C . TYR A 1 139 ? -6.108 -10.550 -10.707 1.00 94.81 139 TYR A C 1
ATOM 1111 O O . TYR A 1 139 ? -6.781 -10.439 -11.733 1.00 94.81 139 TYR A O 1
ATOM 1119 N N . VAL A 1 140 ? -5.666 -9.480 -10.041 1.00 95.69 140 VAL A N 1
ATOM 1120 C CA . VAL A 1 140 ? -5.769 -8.100 -10.542 1.00 95.69 140 VAL A CA 1
ATOM 1121 C C . VAL A 1 140 ? -4.410 -7.422 -10.520 1.00 95.69 140 VAL A C 1
ATOM 1123 O O . VAL A 1 140 ? -3.775 -7.298 -9.473 1.00 95.69 140 VAL A O 1
ATOM 1126 N N . TYR A 1 141 ? -3.971 -6.951 -11.685 1.00 95.69 141 TYR A N 1
ATOM 1127 C CA . TYR A 1 141 ? -2.725 -6.204 -11.837 1.00 95.69 141 TYR A CA 1
ATOM 1128 C C . TYR A 1 141 ? -2.731 -5.374 -13.134 1.00 95.69 141 TYR A C 1
ATOM 1130 O O . TYR A 1 141 ? -3.519 -5.644 -14.044 1.00 95.69 141 TYR A O 1
ATOM 1138 N N . PRO A 1 142 ? -1.913 -4.314 -13.232 1.00 94.69 142 PRO A N 1
ATOM 1139 C CA . PRO A 1 142 ? -1.720 -3.579 -14.476 1.00 94.69 142 PRO A CA 1
ATOM 1140 C C . PRO A 1 142 ? -0.615 -4.220 -15.329 1.00 94.69 142 PRO A C 1
ATOM 1142 O O . PRO A 1 142 ? 0.324 -4.812 -14.802 1.00 94.69 142 PRO A O 1
ATOM 1145 N N . ASN A 1 143 ? -0.657 -4.026 -16.651 1.00 92.00 143 ASN A N 1
ATOM 1146 C CA . ASN A 1 143 ? 0.440 -4.437 -17.543 1.00 92.00 143 ASN A CA 1
ATOM 1147 C C . ASN A 1 143 ? 1.788 -3.800 -17.158 1.00 92.00 143 ASN A C 1
ATOM 1149 O O . ASN A 1 143 ? 2.841 -4.353 -17.451 1.00 92.00 143 ASN A O 1
ATOM 1153 N N . LEU A 1 144 ? 1.753 -2.627 -16.524 1.00 90.94 144 LEU A N 1
ATOM 1154 C CA . LEU A 1 144 ? 2.921 -1.865 -16.117 1.00 90.94 144 LEU A CA 1
ATOM 1155 C C . LEU A 1 144 ? 2.582 -1.036 -14.879 1.00 90.94 144 LEU A C 1
ATOM 1157 O O . LEU A 1 144 ? 1.557 -0.351 -14.852 1.00 90.94 144 LEU A O 1
ATOM 1161 N N . ALA A 1 145 ? 3.485 -1.008 -13.910 1.00 93.94 145 ALA A N 1
ATOM 1162 C CA . ALA A 1 145 ? 3.502 -0.006 -12.858 1.00 93.94 145 ALA A CA 1
ATOM 1163 C C . ALA A 1 145 ? 4.935 0.448 -12.587 1.00 93.94 145 ALA A C 1
ATOM 1165 O O . ALA A 1 145 ? 5.903 -0.245 -12.899 1.00 93.94 145 ALA A O 1
ATOM 1166 N N . GLY A 1 146 ? 5.088 1.625 -11.992 1.00 92.38 146 GLY A N 1
ATOM 1167 C CA . GLY A 1 146 ? 6.411 2.106 -11.649 1.00 92.38 146 GLY A CA 1
ATOM 1168 C C . GLY A 1 146 ? 6.439 3.474 -11.006 1.00 92.38 146 GLY A C 1
ATOM 1169 O O . GLY A 1 146 ? 5.404 4.056 -10.690 1.00 92.38 146 GLY A O 1
ATOM 1170 N N . VAL A 1 147 ? 7.657 3.969 -10.830 1.00 92.50 147 VAL A N 1
ATOM 1171 C CA . VAL A 1 147 ? 7.950 5.296 -10.294 1.00 92.50 147 VAL A CA 1
ATOM 1172 C C . VAL A 1 147 ? 8.711 6.074 -11.355 1.00 92.50 147 VAL A C 1
ATOM 1174 O O . VAL A 1 147 ? 9.713 5.592 -11.882 1.00 92.50 147 VAL A O 1
ATOM 1177 N N . ALA A 1 148 ? 8.256 7.288 -11.645 1.00 92.88 148 ALA A N 1
ATOM 1178 C CA . ALA A 1 148 ? 8.958 8.228 -12.505 1.00 92.88 148 ALA A CA 1
ATOM 1179 C C . ALA A 1 148 ? 9.327 9.479 -11.708 1.00 92.88 148 ALA A C 1
ATOM 1181 O O . ALA A 1 148 ? 8.527 9.986 -10.923 1.00 92.88 148 ALA A O 1
ATOM 1182 N N . ARG A 1 149 ? 10.547 9.968 -11.914 1.00 91.25 149 ARG A N 1
ATOM 1183 C CA . ARG A 1 149 ? 11.062 11.208 -11.336 1.00 91.25 149 ARG A CA 1
ATOM 1184 C C . ARG A 1 149 ? 11.436 12.134 -12.480 1.00 91.25 149 ARG A C 1
ATOM 1186 O O . ARG A 1 149 ? 12.144 11.725 -13.397 1.00 91.25 149 ARG A O 1
ATOM 1193 N N . SER A 1 150 ? 10.977 13.378 -12.417 1.00 93.25 150 SER A N 1
ATOM 1194 C CA . SER A 1 150 ? 11.316 14.415 -13.400 1.00 93.25 150 SER A CA 1
ATOM 1195 C C . SER A 1 150 ? 12.770 14.885 -13.302 1.00 93.25 150 SER A C 1
ATOM 1197 O O . SER A 1 150 ? 13.247 15.564 -14.203 1.00 93.25 150 SER A O 1
ATOM 1199 N N . TYR A 1 151 ? 13.471 14.520 -12.226 1.00 92.06 151 TYR A N 1
ATOM 1200 C CA . TYR A 1 151 ? 14.865 14.863 -11.995 1.00 92.06 151 TYR A CA 1
ATOM 1201 C C . TYR A 1 151 ? 15.650 13.619 -11.572 1.00 92.06 151 TYR A C 1
ATOM 1203 O O . TYR A 1 151 ? 15.293 12.948 -10.598 1.00 92.06 151 TYR A O 1
ATOM 1211 N N . ASP A 1 152 ? 16.707 13.306 -12.314 1.00 91.06 152 ASP A N 1
ATOM 1212 C CA . ASP A 1 152 ? 17.663 12.252 -11.996 1.00 91.06 152 ASP A CA 1
ATOM 1213 C C . ASP A 1 152 ? 18.895 12.858 -11.314 1.00 91.06 152 ASP A C 1
ATOM 1215 O O . ASP A 1 152 ? 19.624 13.654 -11.901 1.00 91.06 152 ASP A O 1
ATOM 1219 N N . PHE A 1 153 ? 19.138 12.475 -10.061 1.00 87.94 153 PHE A N 1
ATOM 1220 C CA . PHE A 1 153 ? 20.310 12.920 -9.303 1.00 87.94 153 PHE A CA 1
ATOM 1221 C C . PHE A 1 153 ? 21.602 12.207 -9.728 1.00 87.94 153 PHE A C 1
ATOM 1223 O O . PHE A 1 153 ? 22.689 12.645 -9.349 1.00 87.94 153 PHE A O 1
ATOM 1230 N N . TYR A 1 154 ? 21.499 11.133 -10.517 1.00 88.12 154 TYR A N 1
ATOM 1231 C CA . TYR A 1 154 ? 22.627 10.317 -10.959 1.00 88.12 154 TYR A CA 1
ATOM 1232 C C . TYR A 1 154 ? 22.588 10.063 -12.477 1.00 88.12 154 TYR A C 1
ATOM 1234 O O . TYR A 1 154 ? 22.631 8.905 -12.906 1.00 88.12 154 TYR A O 1
ATOM 1242 N N . PRO A 1 155 ? 22.543 11.123 -13.312 1.00 87.25 155 PRO A N 1
ATOM 1243 C CA . PRO A 1 155 ? 22.411 10.963 -14.750 1.00 87.25 155 PRO A CA 1
ATOM 1244 C C . PRO A 1 155 ? 23.652 10.287 -15.336 1.00 87.25 155 PRO A C 1
ATOM 1246 O O . PRO A 1 155 ? 24.800 10.601 -15.006 1.00 87.25 155 PRO A O 1
ATOM 1249 N N . ILE A 1 156 ? 23.420 9.356 -16.255 1.00 85.38 156 ILE A N 1
ATOM 1250 C CA . ILE A 1 156 ? 24.491 8.630 -16.937 1.00 85.38 156 ILE A CA 1
ATOM 1251 C C . ILE A 1 156 ? 25.119 9.530 -18.010 1.00 85.38 156 ILE A C 1
ATOM 1253 O O . ILE A 1 156 ? 24.493 10.457 -18.526 1.00 85.38 156 ILE A O 1
ATOM 1257 N N . LYS A 1 157 ? 26.388 9.278 -18.355 1.00 84.75 157 LYS A N 1
ATOM 1258 C CA . LYS A 1 157 ? 27.155 10.087 -19.313 1.00 84.75 157 LYS A CA 1
ATOM 1259 C C . LYS A 1 157 ? 26.354 10.368 -20.593 1.00 84.75 157 LYS A C 1
ATOM 1261 O O . LYS A 1 157 ? 26.000 9.454 -21.334 1.00 84.75 157 LYS A O 1
ATOM 1266 N N . GLY A 1 158 ? 26.153 11.653 -20.882 1.00 85.44 158 GLY A N 1
ATOM 1267 C CA . GLY A 1 158 ? 25.420 12.118 -22.062 1.00 85.44 158 GLY A CA 1
ATOM 1268 C C . GLY A 1 158 ? 23.917 12.324 -21.849 1.00 85.44 158 GLY A C 1
ATOM 1269 O O . GLY A 1 158 ? 23.238 12.639 -22.823 1.00 85.44 158 GLY A O 1
ATOM 1270 N N . MET A 1 159 ? 23.417 12.165 -20.622 1.00 89.56 159 MET A N 1
ATOM 1271 C CA . MET A 1 159 ? 22.082 12.582 -20.190 1.00 89.56 159 MET A CA 1
ATOM 1272 C C . MET A 1 159 ? 22.177 13.760 -19.222 1.00 89.56 159 MET A C 1
ATOM 1274 O O . MET A 1 159 ? 23.217 13.983 -18.596 1.00 89.56 159 MET A O 1
ATOM 1278 N N . LYS A 1 160 ? 21.090 14.520 -19.121 1.00 93.62 160 LYS A N 1
ATOM 1279 C CA . LYS A 1 160 ? 20.933 15.609 -18.156 1.00 93.62 160 LYS A CA 1
ATOM 1280 C C . LYS A 1 160 ? 20.088 15.149 -16.974 1.00 93.62 160 LYS A C 1
ATOM 1282 O O . LYS A 1 160 ? 19.311 14.209 -17.101 1.00 93.62 160 LYS A O 1
ATOM 1287 N N . ALA A 1 161 ? 20.209 15.830 -15.840 1.00 92.94 161 ALA A N 1
ATOM 1288 C CA . ALA A 1 161 ? 19.376 15.528 -14.680 1.00 92.94 161 ALA A CA 1
ATOM 1289 C C . ALA A 1 161 ? 17.882 15.748 -14.988 1.00 92.94 161 ALA A C 1
ATOM 1291 O O . ALA A 1 161 ? 17.031 14.964 -14.581 1.00 92.94 161 ALA A O 1
ATOM 1292 N N . GLU A 1 162 ? 17.566 16.762 -15.793 1.00 95.50 162 GLU A N 1
ATOM 1293 C CA . GLU A 1 162 ? 16.209 17.115 -16.221 1.00 95.50 162 GLU A CA 1
ATOM 1294 C C . GLU A 1 162 ? 15.612 16.143 -17.251 1.00 95.50 162 GLU A C 1
ATOM 1296 O O . GLU A 1 162 ? 14.424 16.230 -17.554 1.00 95.50 162 GLU A O 1
ATOM 1301 N N . ASP A 1 163 ? 16.403 15.201 -17.780 1.00 93.56 163 ASP A N 1
ATOM 1302 C CA . ASP A 1 163 ? 15.888 14.140 -18.656 1.00 93.56 163 ASP A CA 1
ATOM 1303 C C . ASP A 1 163 ? 15.043 13.115 -17.869 1.00 93.56 163 ASP A C 1
ATOM 1305 O O . ASP A 1 163 ? 14.346 12.288 -18.469 1.00 93.56 163 ASP A O 1
ATOM 1309 N N . GLY A 1 164 ? 15.098 13.169 -16.532 1.00 93.56 164 GLY A N 1
ATOM 1310 C CA . GLY A 1 164 ? 14.332 12.332 -15.621 1.00 93.56 164 GLY A CA 1
ATOM 1311 C C . GLY A 1 164 ? 14.677 10.846 -15.701 1.00 93.56 164 GLY A C 1
ATOM 1312 O O . GLY A 1 164 ? 15.445 10.380 -16.546 1.00 93.56 164 GLY A O 1
ATOM 1313 N N . ILE A 1 165 ? 14.072 10.072 -14.806 1.00 93.69 165 ILE A N 1
ATOM 1314 C CA . ILE A 1 165 ? 14.257 8.624 -14.742 1.00 93.69 165 ILE A CA 1
ATOM 1315 C C . ILE A 1 165 ? 12.954 7.932 -14.355 1.00 93.69 165 ILE A C 1
ATOM 1317 O O . ILE A 1 165 ? 12.268 8.329 -13.414 1.00 93.69 165 ILE A O 1
ATOM 1321 N N . ALA A 1 166 ? 12.615 6.876 -15.085 1.00 93.12 166 ALA A N 1
ATOM 1322 C CA . ALA A 1 166 ? 11.509 5.980 -14.798 1.00 93.12 166 ALA A CA 1
ATOM 1323 C C . ALA A 1 166 ? 12.058 4.604 -14.420 1.00 93.12 166 ALA A C 1
ATOM 1325 O O . ALA A 1 166 ? 12.985 4.108 -15.052 1.00 93.12 166 ALA A O 1
ATOM 1326 N N . SER A 1 167 ? 11.489 3.999 -13.383 1.00 92.44 167 SER A N 1
ATOM 1327 C CA . SER A 1 167 ? 11.700 2.605 -12.992 1.00 92.44 167 SER A CA 1
ATOM 1328 C C . SER A 1 167 ? 10.360 1.898 -13.070 1.00 92.44 167 SER A C 1
ATOM 1330 O O . SER A 1 167 ? 9.433 2.277 -12.355 1.00 92.44 167 SER A O 1
ATOM 1332 N N . VAL A 1 168 ? 10.246 0.907 -13.948 1.00 92.69 168 VAL A N 1
ATOM 1333 C CA . VAL A 1 168 ? 8.975 0.254 -14.262 1.00 92.69 168 VAL A CA 1
ATOM 1334 C C . VAL A 1 168 ? 9.090 -1.265 -14.223 1.00 92.69 168 VAL A C 1
ATOM 1336 O O . VAL A 1 168 ? 10.150 -1.827 -14.496 1.00 92.69 168 VAL A O 1
ATOM 1339 N N . ALA A 1 169 ? 7.987 -1.921 -13.892 1.00 92.56 169 ALA A N 1
ATOM 1340 C CA . ALA A 1 169 ? 7.860 -3.368 -13.827 1.00 92.56 169 ALA A CA 1
ATOM 1341 C C . ALA A 1 169 ? 6.492 -3.804 -14.356 1.00 92.56 169 ALA A C 1
ATOM 1343 O O . ALA A 1 169 ? 5.520 -3.048 -14.279 1.00 92.56 169 ALA A O 1
ATOM 1344 N N . LEU A 1 170 ? 6.412 -5.038 -14.846 1.00 94.00 170 LEU A N 1
ATOM 1345 C CA . LEU A 1 170 ? 5.135 -5.724 -15.025 1.00 94.00 170 LEU A CA 1
ATOM 1346 C C . LEU A 1 170 ? 4.468 -5.917 -13.657 1.00 94.00 170 LEU A C 1
ATOM 1348 O O . LEU A 1 170 ? 5.154 -6.181 -12.665 1.00 94.00 170 LEU A O 1
ATOM 1352 N N . GLY A 1 171 ? 3.138 -5.832 -13.621 1.00 94.69 171 GLY A N 1
ATOM 1353 C CA . GLY A 1 171 ? 2.352 -6.052 -12.414 1.00 94.69 171 GLY A CA 1
ATOM 1354 C C . GLY A 1 171 ? 2.270 -4.825 -11.512 1.00 94.69 171 GLY A C 1
ATOM 1355 O O . GLY A 1 171 ? 2.463 -3.688 -11.935 1.00 94.69 171 GLY A O 1
ATOM 1356 N N . LEU A 1 172 ? 1.927 -5.048 -10.246 1.00 94.44 172 LEU A N 1
ATOM 1357 C CA . LEU A 1 172 ? 1.802 -3.996 -9.243 1.00 94.44 172 LEU A CA 1
ATOM 1358 C C . LEU A 1 172 ? 3.162 -3.350 -8.939 1.00 94.44 172 LEU A C 1
ATOM 1360 O O . LEU A 1 172 ? 4.193 -4.016 -8.849 1.00 94.44 172 LEU A O 1
ATOM 1364 N N . GLY A 1 173 ? 3.145 -2.039 -8.676 1.00 91.62 173 GLY A N 1
ATOM 1365 C CA . GLY A 1 173 ? 4.354 -1.220 -8.489 1.00 91.62 173 GLY A CA 1
ATOM 1366 C C . GLY A 1 173 ? 5.226 -1.595 -7.285 1.00 91.62 173 GLY A C 1
ATOM 1367 O O . GLY A 1 173 ? 6.320 -1.055 -7.140 1.00 91.62 173 GLY A O 1
ATOM 1368 N N . ARG A 1 174 ? 4.784 -2.544 -6.450 1.00 89.75 174 ARG A N 1
ATOM 1369 C CA . ARG A 1 174 ? 5.540 -3.062 -5.306 1.00 89.75 174 ARG A CA 1
ATOM 1370 C C . ARG A 1 174 ? 6.910 -3.613 -5.700 1.00 89.75 174 ARG A C 1
ATOM 1372 O O . ARG A 1 174 ? 7.861 -3.409 -4.959 1.00 89.75 174 ARG A O 1
ATOM 1379 N N . MET A 1 175 ? 7.036 -4.190 -6.899 1.00 91.44 175 MET A N 1
ATOM 1380 C CA . MET A 1 175 ? 8.325 -4.647 -7.437 1.00 91.44 175 MET A CA 1
ATOM 1381 C C . MET A 1 175 ? 9.372 -3.520 -7.471 1.00 91.44 175 MET A C 1
ATOM 1383 O O . MET A 1 175 ? 10.547 -3.747 -7.196 1.00 91.44 175 MET A O 1
ATOM 1387 N N . VAL A 1 176 ? 8.947 -2.288 -7.775 1.00 89.56 176 VAL A N 1
ATOM 1388 C CA . VAL A 1 176 ? 9.828 -1.111 -7.786 1.00 89.56 176 VAL A CA 1
ATOM 1389 C C . VAL A 1 176 ? 10.151 -0.642 -6.371 1.00 89.56 176 VAL A C 1
ATOM 1391 O O . VAL A 1 176 ? 11.297 -0.292 -6.097 1.00 89.56 176 VAL A O 1
ATOM 1394 N N . VAL A 1 177 ? 9.157 -0.655 -5.480 1.00 86.12 177 VAL A N 1
ATOM 1395 C CA . VAL A 1 177 ? 9.306 -0.234 -4.076 1.00 86.12 177 VAL A CA 1
ATOM 1396 C C . VAL A 1 177 ? 10.286 -1.137 -3.325 1.00 86.12 177 VAL A C 1
ATOM 1398 O O . VAL A 1 177 ? 11.131 -0.637 -2.592 1.00 86.12 177 VAL A O 1
ATOM 1401 N N . GLU A 1 178 ? 10.237 -2.448 -3.562 1.00 85.06 178 GLU A N 1
ATOM 1402 C CA . GLU A 1 178 ? 11.120 -3.433 -2.919 1.00 85.06 178 GLU A CA 1
ATOM 1403 C C . GLU A 1 178 ? 12.515 -3.517 -3.560 1.00 85.06 178 GLU A C 1
ATOM 1405 O O . GLU A 1 178 ? 13.339 -4.339 -3.167 1.00 85.06 178 GLU A O 1
ATOM 1410 N N . GLY A 1 179 ? 12.806 -2.673 -4.557 1.00 85.00 179 GLY A N 1
ATOM 1411 C CA . GLY A 1 179 ? 14.094 -2.695 -5.251 1.00 85.00 179 GLY A CA 1
ATOM 1412 C C . GLY A 1 179 ? 14.324 -3.977 -6.054 1.00 85.00 179 GLY A C 1
ATOM 1413 O O . GLY A 1 179 ? 15.472 -4.369 -6.268 1.00 85.00 179 GLY A O 1
ATOM 1414 N N . GLY A 1 180 ? 13.243 -4.626 -6.493 1.00 88.19 180 GLY A N 1
ATOM 1415 C CA . GLY A 1 180 ? 13.289 -5.820 -7.321 1.00 88.19 180 GLY A CA 1
ATOM 1416 C C . GLY A 1 180 ? 13.812 -5.551 -8.734 1.00 88.19 180 GLY A C 1
ATOM 1417 O O . GLY A 1 180 ? 14.377 -4.500 -9.057 1.00 88.19 180 GLY A O 1
ATOM 1418 N N . ARG A 1 181 ? 13.629 -6.532 -9.620 1.00 90.31 181 ARG A N 1
ATOM 1419 C CA . ARG A 1 181 ? 14.095 -6.431 -11.008 1.00 90.31 181 ARG A CA 1
ATOM 1420 C C . ARG A 1 181 ? 13.125 -5.610 -11.841 1.00 90.31 181 ARG A C 1
ATOM 1422 O O . ARG A 1 181 ? 11.994 -6.022 -12.072 1.00 90.31 181 ARG A O 1
ATOM 1429 N N . VAL A 1 182 ? 13.597 -4.452 -12.288 1.00 90.62 182 VAL A N 1
ATOM 1430 C CA . VAL A 1 182 ? 12.797 -3.425 -12.963 1.00 90.62 182 VAL A CA 1
ATOM 1431 C C . VAL A 1 182 ? 13.556 -2.870 -14.158 1.00 90.62 182 VAL A C 1
ATOM 1433 O O . VAL A 1 182 ? 14.788 -2.825 -14.151 1.00 90.62 182 VAL A O 1
ATOM 1436 N N . VAL A 1 183 ? 12.839 -2.385 -15.167 1.00 90.19 183 VAL A N 1
ATOM 1437 C CA . VAL A 1 183 ? 13.432 -1.641 -16.282 1.00 90.19 183 VAL A CA 1
ATOM 1438 C C . VAL A 1 183 ? 13.587 -0.180 -15.880 1.00 90.19 183 VAL A C 1
ATOM 1440 O O . VAL A 1 183 ? 12.601 0.467 -15.527 1.00 90.19 183 VAL A O 1
ATOM 1443 N N . ARG A 1 184 ? 14.813 0.352 -15.927 1.00 89.81 184 ARG A N 1
ATOM 1444 C CA . ARG A 1 184 ? 15.081 1.778 -15.732 1.00 89.81 184 ARG A CA 1
ATOM 1445 C C . ARG A 1 184 ? 15.481 2.431 -17.042 1.00 89.81 184 ARG A C 1
ATOM 1447 O O . ARG A 1 184 ? 16.352 1.944 -17.761 1.00 89.81 184 ARG A O 1
ATOM 1454 N N . PHE A 1 185 ? 14.846 3.552 -17.337 1.00 91.00 185 PHE A N 1
ATOM 1455 C CA . PHE A 1 185 ? 15.118 4.333 -18.534 1.00 91.00 185 PHE A CA 1
ATOM 1456 C C . PHE A 1 185 ? 14.788 5.801 -18.286 1.00 91.00 185 PHE A C 1
ATOM 1458 O O . PHE A 1 185 ? 13.994 6.131 -17.405 1.00 91.00 185 PHE A O 1
ATOM 1465 N N . SER A 1 186 ? 15.376 6.694 -19.076 1.00 92.81 186 SER A N 1
ATOM 1466 C CA . SER A 1 186 ? 14.902 8.075 -19.140 1.00 92.81 186 SER A CA 1
ATOM 1467 C C . SER A 1 186 ? 13.815 8.187 -20.203 1.00 92.81 186 SER A C 1
ATOM 1469 O O . SER A 1 186 ? 14.038 7.731 -21.328 1.00 92.81 186 SER A O 1
ATOM 1471 N N . PRO A 1 187 ? 12.673 8.831 -19.906 1.00 90.62 187 PRO A N 1
ATOM 1472 C CA . PRO A 1 187 ? 11.652 9.117 -20.910 1.00 90.62 187 PRO A CA 1
ATOM 1473 C C . PRO A 1 187 ? 12.175 9.904 -22.121 1.00 90.62 187 PRO A C 1
ATOM 1475 O O . PRO A 1 187 ? 11.663 9.724 -23.222 1.00 90.62 187 PRO A O 1
ATOM 1478 N N . ALA A 1 188 ? 13.208 10.737 -21.945 1.00 92.00 188 ALA A N 1
ATOM 1479 C CA . ALA A 1 188 ? 13.852 11.461 -23.042 1.00 92.00 188 ALA A CA 1
ATOM 1480 C C . ALA A 1 188 ? 14.761 10.563 -23.906 1.00 92.00 188 ALA A C 1
ATOM 1482 O O . ALA A 1 188 ? 15.003 10.868 -25.073 1.00 92.00 188 ALA A O 1
ATOM 1483 N N . HIS A 1 189 ? 15.241 9.439 -23.357 1.00 90.12 189 HIS A N 1
ATOM 1484 C CA . HIS A 1 189 ? 16.147 8.495 -24.025 1.00 90.12 189 HIS A CA 1
ATOM 1485 C C . HIS A 1 189 ? 15.707 7.029 -23.823 1.00 90.12 189 HIS A C 1
ATOM 1487 O O . HIS A 1 189 ? 16.486 6.224 -23.305 1.00 90.12 189 HIS A O 1
ATOM 1493 N N . PRO A 1 190 ? 14.492 6.632 -24.247 1.00 87.31 190 PRO A N 1
ATOM 1494 C CA . PRO A 1 190 ? 13.896 5.344 -23.869 1.00 87.31 190 PRO A CA 1
ATOM 1495 C C . PRO A 1 190 ? 14.666 4.122 -24.392 1.00 87.31 190 PRO A C 1
ATOM 1497 O O . PRO A 1 190 ? 14.631 3.060 -23.783 1.00 87.31 190 PRO A O 1
ATOM 1500 N N . ASN A 1 191 ? 15.422 4.281 -25.482 1.00 85.50 191 ASN A N 1
ATOM 1501 C CA . ASN A 1 191 ? 16.210 3.203 -26.087 1.00 85.50 191 ASN A CA 1
ATOM 1502 C C . ASN A 1 191 ? 17.597 3.016 -25.443 1.00 85.50 191 ASN A C 1
ATOM 1504 O O . ASN A 1 191 ? 18.341 2.118 -25.835 1.00 85.50 191 ASN A O 1
ATOM 1508 N N . ARG A 1 192 ? 17.991 3.865 -24.483 1.00 84.56 192 ARG A N 1
ATOM 1509 C CA . ARG A 1 192 ? 19.283 3.757 -23.787 1.00 84.56 192 ARG A CA 1
ATOM 1510 C C . ARG A 1 192 ? 19.121 2.990 -22.476 1.00 84.56 192 ARG A C 1
ATOM 1512 O O . ARG A 1 192 ? 19.066 3.575 -21.400 1.00 84.56 192 ARG A O 1
ATOM 1519 N N . LEU A 1 193 ? 19.058 1.665 -22.577 1.00 82.50 193 LEU A N 1
ATOM 1520 C CA . LEU A 1 193 ? 18.883 0.769 -21.430 1.00 82.50 193 LEU A CA 1
ATOM 1521 C C . LEU A 1 193 ? 20.235 0.333 -20.842 1.00 82.50 193 LEU A C 1
ATOM 1523 O O . LEU A 1 193 ? 20.741 -0.752 -21.116 1.00 82.50 193 LEU A O 1
ATOM 1527 N N . PHE A 1 194 ? 20.837 1.188 -20.017 1.00 75.50 194 PHE A N 1
ATOM 1528 C CA . PHE A 1 194 ? 22.201 0.997 -19.492 1.00 75.50 194 PHE A CA 1
ATOM 1529 C C . PHE A 1 194 ? 22.400 -0.274 -18.657 1.00 75.50 194 PHE A C 1
ATOM 1531 O O . PHE A 1 194 ? 23.492 -0.828 -18.609 1.00 75.50 194 PHE A O 1
ATOM 1538 N N . GLN A 1 195 ? 21.336 -0.750 -18.020 1.00 77.62 195 GLN A N 1
ATOM 1539 C CA . GLN A 1 195 ? 21.306 -1.981 -17.227 1.00 77.62 195 GLN A CA 1
ATOM 1540 C C . GLN A 1 195 ? 21.330 -3.274 -18.053 1.00 77.62 195 GLN A C 1
ATOM 1542 O O . GLN A 1 195 ? 21.373 -4.362 -17.481 1.00 77.62 195 GLN A O 1
ATOM 1547 N N . PHE A 1 196 ? 21.268 -3.158 -19.379 1.00 80.94 196 PHE A N 1
ATOM 1548 C CA . PHE A 1 196 ? 21.222 -4.273 -20.309 1.00 80.94 196 PHE A CA 1
ATOM 1549 C C . PHE A 1 196 ? 22.307 -4.128 -21.393 1.00 80.94 196 PHE A C 1
ATOM 1551 O O . PHE A 1 196 ? 22.041 -4.184 -22.592 1.00 80.94 196 PHE A O 1
ATOM 1558 N N . SER A 1 197 ? 23.552 -3.892 -20.957 1.00 79.81 197 SER A N 1
ATOM 1559 C CA . SER A 1 197 ? 24.697 -3.631 -21.847 1.00 79.81 197 SER A CA 1
ATOM 1560 C C . SER A 1 197 ? 25.268 -4.882 -22.524 1.00 79.81 197 SER A C 1
ATOM 1562 O O . SER A 1 197 ? 25.937 -4.791 -23.552 1.00 79.81 197 SER A O 1
ATOM 1564 N N . SER A 1 198 ? 24.991 -6.056 -21.958 1.00 82.69 198 SER A N 1
ATOM 1565 C CA . SER A 1 198 ? 25.423 -7.357 -22.458 1.00 82.69 198 SER A CA 1
ATOM 1566 C C . SER A 1 198 ? 24.326 -8.405 -22.275 1.00 82.69 198 SER A C 1
ATOM 1568 O O . SER A 1 198 ? 23.433 -8.250 -21.441 1.00 82.69 198 SER A O 1
ATOM 1570 N N . THR A 1 199 ? 24.420 -9.527 -22.992 1.00 81.06 199 THR A N 1
ATOM 1571 C CA . THR A 1 199 ? 23.512 -10.674 -22.810 1.00 81.06 199 THR A CA 1
ATOM 1572 C C . THR A 1 199 ? 23.495 -11.169 -21.364 1.00 81.06 199 THR A C 1
ATOM 1574 O O . THR A 1 199 ? 22.444 -11.507 -20.826 1.00 81.06 199 THR A O 1
ATOM 1577 N N . LYS A 1 200 ? 24.657 -11.164 -20.698 1.00 84.62 200 LYS A N 1
ATOM 1578 C CA . LYS A 1 200 ? 24.767 -11.533 -19.284 1.00 84.62 200 LYS A CA 1
ATOM 1579 C C . LYS A 1 200 ? 23.962 -10.581 -18.395 1.00 84.62 200 LYS A C 1
ATOM 1581 O O . LYS A 1 200 ? 23.311 -11.041 -17.462 1.00 84.62 200 LYS A O 1
ATOM 1586 N N . ASP A 1 201 ? 23.968 -9.285 -18.699 1.00 84.06 201 ASP A N 1
ATOM 1587 C CA . ASP A 1 201 ? 23.187 -8.298 -17.948 1.00 84.06 201 ASP A CA 1
ATOM 1588 C C . ASP A 1 201 ? 21.686 -8.487 -18.161 1.00 84.06 201 ASP A C 1
ATOM 1590 O O . ASP A 1 201 ? 20.937 -8.468 -17.188 1.00 84.06 201 ASP A O 1
ATOM 1594 N N . TYR A 1 202 ? 21.246 -8.750 -19.398 1.00 83.50 202 TYR A N 1
ATOM 1595 C CA . TYR A 1 202 ? 19.852 -9.117 -19.680 1.00 83.50 202 TYR A CA 1
ATOM 1596 C C . TYR A 1 202 ? 19.413 -10.314 -18.838 1.00 83.50 202 TYR A C 1
ATOM 1598 O O . TYR A 1 202 ? 18.418 -10.234 -18.121 1.00 83.50 202 TYR A O 1
ATOM 1606 N N . LEU A 1 203 ? 20.189 -11.399 -18.850 1.00 82.94 203 LEU A N 1
ATOM 1607 C CA . LEU A 1 203 ? 19.851 -12.605 -18.097 1.00 82.94 203 LEU A CA 1
ATOM 1608 C C . LEU A 1 203 ? 19.830 -12.369 -16.583 1.00 82.94 203 LEU A C 1
ATOM 1610 O O . LEU A 1 203 ? 19.015 -12.976 -15.892 1.00 82.94 203 LEU A O 1
ATOM 1614 N N . ASN A 1 204 ? 20.690 -11.503 -16.050 1.00 84.69 204 ASN A N 1
ATOM 1615 C CA . ASN A 1 204 ? 20.761 -11.247 -14.611 1.00 84.69 204 ASN A CA 1
ATOM 1616 C C . ASN A 1 204 ? 19.694 -10.262 -14.117 1.00 84.69 204 ASN A C 1
ATOM 1618 O O . ASN A 1 204 ? 19.173 -10.438 -13.015 1.00 84.69 204 ASN A O 1
ATOM 1622 N N . ASN A 1 205 ? 19.372 -9.249 -14.924 1.00 84.88 205 ASN A N 1
ATOM 1623 C CA . ASN A 1 205 ? 18.574 -8.099 -14.499 1.00 84.88 205 ASN A CA 1
ATOM 1624 C C . ASN A 1 205 ? 17.129 -8.134 -15.008 1.00 84.88 205 ASN A C 1
ATOM 1626 O O . ASN A 1 205 ? 16.307 -7.370 -14.505 1.00 84.88 205 ASN A O 1
ATOM 1630 N N . ALA A 1 206 ? 16.794 -8.993 -15.977 1.00 87.06 206 ALA A N 1
ATOM 1631 C CA . ALA A 1 206 ? 15.422 -9.117 -16.455 1.00 87.06 206 ALA A CA 1
ATOM 1632 C C . ALA A 1 206 ? 14.484 -9.581 -15.332 1.00 87.06 206 ALA A C 1
ATOM 1634 O O . ALA A 1 206 ? 14.811 -10.473 -14.533 1.00 87.06 206 ALA A O 1
ATOM 1635 N N . GLN A 1 207 ? 13.308 -8.954 -15.290 1.00 90.50 207 GLN A N 1
ATOM 1636 C CA . GLN A 1 207 ? 12.217 -9.346 -14.410 1.00 90.50 207 GLN A CA 1
ATOM 1637 C C . GLN A 1 207 ? 11.829 -10.803 -14.700 1.00 90.50 207 GLN A C 1
ATOM 1639 O O . GLN A 1 207 ? 11.817 -11.220 -15.854 1.00 90.50 207 GLN A O 1
ATOM 1644 N N . ARG A 1 208 ? 11.568 -11.591 -13.653 1.00 90.62 208 ARG A N 1
ATOM 1645 C CA . ARG A 1 208 ? 11.148 -13.006 -13.760 1.00 90.62 208 ARG A CA 1
ATOM 1646 C C . ARG A 1 208 ? 9.805 -13.289 -13.108 1.00 90.62 208 ARG A C 1
ATOM 1648 O O . ARG A 1 208 ? 9.201 -14.327 -13.345 1.00 90.62 208 ARG A O 1
ATOM 1655 N N . GLU A 1 209 ? 9.378 -12.358 -12.281 1.00 94.06 209 GLU A N 1
ATOM 1656 C CA . GLU A 1 209 ? 8.239 -12.484 -11.404 1.00 94.06 209 GLU A CA 1
ATOM 1657 C C . GLU A 1 209 ? 7.617 -11.105 -11.217 1.00 94.06 209 GLU A C 1
ATOM 1659 O O . GLU A 1 209 ? 8.282 -10.081 -11.406 1.00 94.06 209 GLU A O 1
ATOM 1664 N N . PHE A 1 210 ? 6.330 -11.060 -10.911 1.00 94.56 210 PHE A N 1
ATOM 1665 C CA . PHE A 1 210 ? 5.585 -9.824 -10.733 1.00 94.56 210 PHE A CA 1
ATOM 1666 C C . PHE A 1 210 ? 4.542 -9.969 -9.636 1.00 94.56 210 PHE A C 1
ATOM 1668 O O . PHE A 1 210 ? 4.031 -11.055 -9.379 1.00 94.56 210 PHE A O 1
ATOM 1675 N N . TYR A 1 211 ? 4.213 -8.847 -8.999 1.00 95.06 211 TYR A N 1
ATOM 1676 C CA . TYR A 1 211 ? 3.159 -8.817 -7.998 1.00 95.06 211 TYR A CA 1
ATOM 1677 C C . TYR A 1 211 ? 1.794 -8.627 -8.650 1.00 95.06 211 TYR A C 1
ATOM 1679 O O . TYR A 1 211 ? 1.608 -7.726 -9.472 1.00 95.06 211 TYR A O 1
ATOM 1687 N N . ALA A 1 212 ? 0.821 -9.411 -8.212 1.00 95.38 212 ALA A N 1
ATOM 1688 C CA . ALA A 1 212 ? -0.589 -9.225 -8.510 1.00 95.38 212 ALA A CA 1
ATOM 1689 C C . ALA A 1 212 ? -1.417 -9.301 -7.229 1.00 95.38 212 ALA A C 1
ATOM 1691 O O . ALA A 1 212 ? -0.991 -9.899 -6.246 1.00 95.38 212 ALA A O 1
ATOM 1692 N N . LEU A 1 213 ? -2.599 -8.690 -7.228 1.00 94.50 213 LEU A N 1
ATOM 1693 C CA . LEU A 1 213 ? -3.564 -8.901 -6.158 1.00 94.50 213 LEU A CA 1
ATOM 1694 C C . LEU A 1 213 ? -4.267 -10.236 -6.389 1.00 94.50 213 LEU A C 1
ATOM 1696 O O . LEU A 1 213 ? -4.867 -10.416 -7.446 1.00 94.50 213 LEU A O 1
ATOM 1700 N N . ASP A 1 214 ? -4.230 -11.118 -5.402 1.00 92.12 214 ASP A N 1
ATOM 1701 C CA . ASP A 1 214 ? -5.017 -12.347 -5.357 1.00 92.12 214 ASP A CA 1
ATOM 1702 C C . ASP A 1 214 ? -6.462 -12.029 -4.936 1.00 92.12 214 ASP A C 1
ATOM 1704 O O . ASP A 1 214 ? -6.692 -11.400 -3.900 1.00 92.12 214 ASP A O 1
ATOM 1708 N N . LEU A 1 215 ? -7.436 -12.424 -5.760 1.00 89.56 215 LEU A N 1
ATOM 1709 C CA . LEU A 1 215 ? -8.866 -12.252 -5.499 1.00 89.56 215 LEU A CA 1
ATOM 1710 C C . LEU A 1 215 ? -9.517 -13.443 -4.784 1.00 89.56 215 LEU A C 1
ATOM 1712 O O . LEU A 1 215 ? -10.641 -13.291 -4.293 1.00 89.56 215 LEU A O 1
ATOM 1716 N N . ALA A 1 216 ? -8.864 -14.606 -4.796 1.00 81.19 216 ALA A N 1
ATOM 1717 C CA . ALA A 1 216 ? -9.350 -15.861 -4.231 1.00 81.19 216 ALA A CA 1
ATOM 1718 C C . ALA A 1 216 ? -8.905 -16.058 -2.774 1.00 81.19 216 ALA A C 1
ATOM 1720 O O . ALA A 1 216 ? -9.577 -16.766 -2.024 1.00 81.19 216 ALA A O 1
ATOM 1721 N N . GLY A 1 217 ? -7.798 -15.430 -2.372 1.00 67.06 217 GLY A N 1
ATOM 1722 C CA . GLY A 1 217 ? -7.335 -15.426 -0.987 1.00 67.06 217 GLY A CA 1
ATOM 1723 C C . GLY A 1 217 ? -8.282 -14.687 -0.034 1.00 67.06 217 GLY A C 1
ATOM 1724 O O . GLY A 1 217 ? -8.933 -13.705 -0.407 1.00 67.06 217 GLY A O 1
ATOM 1725 N N . ASP A 1 218 ? -8.318 -15.123 1.230 1.00 63.56 218 ASP A N 1
ATOM 1726 C CA . ASP A 1 218 ? -8.936 -14.348 2.311 1.00 63.56 218 ASP A CA 1
ATOM 1727 C C . ASP A 1 218 ? -8.330 -12.937 2.332 1.00 63.56 218 ASP A C 1
ATOM 1729 O O . ASP A 1 218 ? -7.133 -12.787 2.119 1.00 63.56 218 ASP A O 1
ATOM 1733 N N . ALA A 1 219 ? -9.127 -11.886 2.561 1.00 61.22 219 ALA A N 1
ATOM 1734 C CA . ALA A 1 219 ? -8.632 -10.505 2.666 1.00 61.22 219 ALA A CA 1
ATOM 1735 C C . ALA A 1 219 ? -7.392 -10.429 3.596 1.00 61.22 219 ALA A C 1
ATOM 1737 O O . ALA A 1 219 ? -7.400 -11.085 4.641 1.00 61.22 219 ALA A O 1
ATOM 1738 N N . PRO A 1 220 ? -6.358 -9.603 3.311 1.00 56.47 220 PRO A N 1
ATOM 1739 C CA . PRO A 1 220 ? -5.026 -9.713 3.946 1.00 56.47 220 PRO A CA 1
ATOM 1740 C C . PRO A 1 220 ? -5.070 -9.497 5.454 1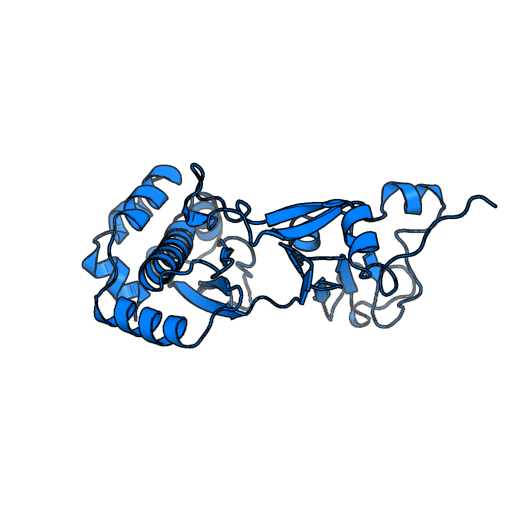.00 56.47 220 PRO A C 1
ATOM 1742 O O . PRO A 1 220 ? -4.245 -9.996 6.221 1.00 56.47 220 PRO A O 1
ATOM 1745 N N . VAL A 1 221 ? -6.111 -8.782 5.858 1.00 60.34 221 VAL A N 1
ATOM 1746 C CA . VAL A 1 221 ? -6.487 -8.456 7.215 1.00 60.34 221 VAL A CA 1
ATOM 1747 C C . VAL A 1 221 ? -6.979 -9.664 8.009 1.00 60.34 221 VAL A C 1
ATOM 1749 O O . VAL A 1 221 ? -7.161 -9.548 9.199 1.00 60.34 221 VAL A O 1
ATOM 1752 N N . ARG A 1 222 ? -7.254 -10.825 7.422 1.00 64.62 222 ARG A N 1
ATOM 1753 C CA . ARG A 1 222 ? -7.639 -12.025 8.190 1.00 64.62 222 ARG A CA 1
ATOM 1754 C C . ARG A 1 222 ? -6.502 -13.037 8.310 1.00 64.62 222 ARG A C 1
ATOM 1756 O O . ARG A 1 222 ? -6.688 -14.094 8.906 1.00 64.62 222 ARG A O 1
ATOM 1763 N N . SER A 1 223 ? -5.322 -12.713 7.778 1.00 71.25 223 SER A N 1
ATOM 1764 C CA . SER A 1 223 ? -4.138 -13.561 7.902 1.00 71.25 223 SER A CA 1
ATOM 1765 C C . SER A 1 223 ? -3.571 -13.522 9.325 1.00 71.25 223 SER A C 1
ATOM 1767 O O . SER A 1 223 ? -3.649 -12.509 10.013 1.00 71.25 223 SER A O 1
ATOM 1769 N N . ALA A 1 224 ? -2.923 -14.607 9.759 1.00 66.19 224 ALA A N 1
ATOM 1770 C CA . ALA A 1 224 ? -2.320 -14.695 11.096 1.00 66.19 224 ALA A CA 1
ATOM 1771 C C . ALA A 1 224 ? -1.243 -13.624 11.374 1.00 66.19 224 ALA A C 1
ATOM 1773 O O . ALA A 1 224 ? -0.901 -13.381 12.529 1.00 66.19 224 ALA A O 1
ATOM 1774 N N . ALA A 1 225 ? -0.688 -13.017 10.321 1.00 71.56 225 ALA A N 1
ATOM 1775 C CA . ALA A 1 225 ? 0.349 -11.996 10.413 1.00 71.56 225 ALA A CA 1
ATOM 1776 C C . ALA A 1 225 ? -0.164 -10.571 10.149 1.00 71.56 225 ALA A C 1
ATOM 1778 O O . ALA A 1 225 ? 0.611 -9.636 10.342 1.00 71.56 225 ALA A O 1
ATOM 1779 N N . ASP A 1 226 ? -1.415 -10.403 9.692 1.00 81.19 226 ASP A N 1
ATOM 1780 C CA . ASP A 1 226 ? -1.978 -9.111 9.272 1.00 81.19 226 ASP A CA 1
ATOM 1781 C C . ASP A 1 226 ? -1.058 -8.344 8.311 1.00 81.19 226 ASP A C 1
ATOM 1783 O O . ASP A 1 226 ? -0.899 -7.129 8.382 1.00 81.19 226 ASP A O 1
ATOM 1787 N N . SER A 1 227 ? -0.383 -9.080 7.429 1.00 82.19 227 SER A N 1
ATOM 1788 C CA . SER A 1 227 ? 0.694 -8.518 6.626 1.00 82.19 227 SER A CA 1
ATOM 1789 C C . SER A 1 227 ? 0.151 -7.719 5.432 1.00 82.19 227 SER A C 1
ATOM 1791 O O . SER A 1 227 ? -0.702 -8.231 4.700 1.00 82.19 227 SER A O 1
ATOM 1793 N N . PRO A 1 228 ? 0.701 -6.526 5.126 1.00 80.75 228 PRO A N 1
ATOM 1794 C CA . PRO A 1 228 ? 0.365 -5.755 3.923 1.00 80.75 228 PRO A CA 1
ATOM 1795 C C . PRO A 1 228 ? 0.604 -6.488 2.591 1.00 80.75 228 PRO A C 1
ATOM 1797 O O . PRO A 1 228 ? 0.174 -6.008 1.541 1.00 80.75 228 PRO A O 1
ATOM 1800 N N . VAL A 1 229 ? 1.343 -7.605 2.599 1.00 82.12 229 VAL A N 1
ATOM 1801 C CA . VAL A 1 229 ? 1.578 -8.464 1.421 1.00 82.12 229 VAL A CA 1
ATOM 1802 C C . VAL A 1 229 ? 0.682 -9.694 1.369 1.00 82.12 229 VAL A C 1
ATOM 1804 O O . VAL A 1 229 ? 0.751 -10.414 0.384 1.00 82.12 229 VAL A O 1
ATOM 1807 N N . ALA A 1 230 ? -0.144 -9.967 2.384 1.00 82.69 230 ALA A N 1
ATOM 1808 C CA . ALA A 1 230 ? -0.818 -11.263 2.501 1.00 82.69 230 ALA A CA 1
ATOM 1809 C C . ALA A 1 230 ? -1.729 -11.604 1.305 1.00 82.69 230 ALA A C 1
ATOM 1811 O O . ALA A 1 230 ? -1.889 -12.777 0.991 1.00 82.69 230 ALA A O 1
ATOM 1812 N N . ASN A 1 231 ? -2.247 -10.592 0.598 1.00 86.19 231 ASN A N 1
ATOM 1813 C CA . ASN A 1 231 ? -3.082 -10.778 -0.597 1.00 86.19 231 ASN A CA 1
ATOM 1814 C C . ASN A 1 231 ? -2.354 -10.494 -1.901 1.00 86.19 231 ASN A C 1
ATOM 1816 O O . ASN A 1 231 ? -2.978 -10.384 -2.953 1.00 86.19 231 ASN A O 1
ATOM 1820 N N . LEU A 1 232 ? -1.040 -10.330 -1.847 1.00 90.44 232 LEU A N 1
ATOM 1821 C CA . LEU A 1 232 ? -0.245 -10.201 -3.047 1.00 90.44 232 LEU A CA 1
ATOM 1822 C C . LEU A 1 232 ? 0.311 -11.567 -3.417 1.00 90.44 232 LEU A C 1
ATOM 1824 O O . LEU A 1 232 ? 1.009 -12.202 -2.631 1.00 90.44 232 LEU A O 1
ATOM 1828 N N . ALA A 1 233 ? 0.024 -11.986 -4.639 1.00 92.19 233 ALA A N 1
ATOM 1829 C CA . ALA A 1 233 ? 0.660 -13.130 -5.255 1.00 92.19 233 ALA A CA 1
ATOM 1830 C C . ALA A 1 233 ? 1.908 -12.661 -6.005 1.00 92.19 233 ALA A C 1
ATOM 1832 O O . ALA A 1 233 ? 1.861 -11.683 -6.757 1.00 92.19 233 ALA A O 1
ATOM 1833 N N . LEU A 1 234 ? 3.016 -13.369 -5.801 1.00 94.06 234 LEU A N 1
ATOM 1834 C CA . LEU A 1 234 ? 4.223 -13.234 -6.606 1.00 94.06 234 LEU A CA 1
ATOM 1835 C C . LEU A 1 234 ? 4.175 -14.310 -7.692 1.00 94.06 234 LEU A C 1
ATOM 1837 O O . LEU A 1 234 ? 4.287 -15.499 -7.400 1.00 94.06 234 LEU A O 1
ATOM 1841 N N . LEU A 1 235 ? 3.914 -13.887 -8.926 1.00 94.69 235 LEU A N 1
ATOM 1842 C CA . LEU A 1 235 ? 3.630 -14.759 -10.064 1.00 94.69 235 LEU A CA 1
ATOM 1843 C C . LEU A 1 235 ? 4.806 -14.778 -11.037 1.00 94.69 235 LEU A C 1
ATOM 1845 O O . LEU A 1 235 ? 5.461 -13.753 -11.223 1.00 94.69 235 LEU A O 1
ATOM 1849 N N . GLY A 1 236 ? 5.049 -15.920 -11.680 1.00 94.12 236 GLY A N 1
ATOM 1850 C CA . GLY A 1 236 ? 6.030 -16.052 -12.758 1.00 94.12 236 GLY A CA 1
ATOM 1851 C C . GLY A 1 236 ? 5.534 -15.457 -14.078 1.00 94.12 236 GLY A C 1
ATOM 1852 O O . GLY A 1 236 ? 4.334 -15.276 -14.282 1.00 94.12 236 GLY A O 1
ATOM 1853 N N . LEU A 1 237 ? 6.458 -15.124 -14.987 1.00 92.00 237 LEU A N 1
ATOM 1854 C CA . LEU A 1 237 ? 6.099 -14.554 -16.295 1.00 92.00 237 LEU A CA 1
ATOM 1855 C C . LEU A 1 237 ? 5.250 -15.490 -17.169 1.00 92.00 237 LEU A C 1
ATOM 1857 O O . LEU A 1 237 ? 4.489 -14.990 -17.989 1.00 92.00 237 LEU A O 1
ATOM 1861 N N . ASP A 1 238 ? 5.336 -16.804 -16.974 1.00 92.50 238 ASP A N 1
ATOM 1862 C CA . ASP A 1 238 ? 4.482 -17.809 -17.619 1.00 92.50 238 ASP A CA 1
ATOM 1863 C C . ASP A 1 238 ? 2.991 -17.508 -17.403 1.00 92.50 238 ASP A C 1
ATOM 1865 O O . ASP A 1 238 ? 2.205 -17.507 -18.347 1.00 92.50 238 ASP A O 1
ATOM 1869 N N . VAL A 1 239 ? 2.618 -17.094 -16.190 1.00 93.75 239 VAL A N 1
ATOM 1870 C CA . VAL A 1 239 ? 1.242 -16.684 -15.876 1.00 93.75 239 VAL A CA 1
ATOM 1871 C C . VAL A 1 239 ? 0.845 -15.426 -16.657 1.00 93.75 239 VAL A C 1
ATOM 1873 O O . VAL A 1 239 ? -0.269 -15.309 -17.165 1.00 93.75 239 VAL A O 1
ATOM 1876 N N . ALA A 1 240 ? 1.757 -14.461 -16.796 1.00 92.12 240 ALA A N 1
ATOM 1877 C CA . ALA A 1 240 ? 1.497 -13.257 -17.584 1.00 92.12 240 ALA A CA 1
ATOM 1878 C C . ALA A 1 240 ? 1.399 -13.528 -19.094 1.00 92.12 240 ALA A C 1
ATOM 1880 O O . ALA A 1 240 ? 0.689 -12.782 -19.784 1.00 92.12 240 ALA A O 1
ATOM 1881 N N . GLU A 1 241 ? 2.103 -14.548 -19.590 1.00 91.44 241 GLU A N 1
ATOM 1882 C CA . GLU A 1 241 ? 2.025 -15.042 -20.967 1.00 91.44 241 GLU A CA 1
ATOM 1883 C C . GLU A 1 241 ? 0.652 -15.662 -21.235 1.00 91.44 241 GLU A C 1
ATOM 1885 O O . GLU A 1 241 ? -0.030 -15.246 -22.170 1.00 91.44 241 GLU A O 1
ATOM 1890 N N . GLU A 1 242 ? 0.186 -16.551 -20.352 1.00 92.94 242 GLU A N 1
ATOM 1891 C CA . GLU A 1 242 ? -1.161 -17.137 -20.415 1.00 92.94 242 GLU A CA 1
ATOM 1892 C C . GLU A 1 242 ? -2.260 -16.064 -20.372 1.00 92.94 242 GLU A C 1
ATOM 1894 O O . GLU A 1 242 ? -3.273 -16.155 -21.068 1.00 92.94 242 GLU A O 1
ATOM 1899 N N . HIS A 1 243 ? -2.044 -15.001 -19.595 1.00 93.06 243 HIS A N 1
ATOM 1900 C CA . HIS A 1 243 ? -2.947 -13.855 -19.524 1.00 93.06 243 HIS A CA 1
ATOM 1901 C C . HIS A 1 243 ? -2.872 -12.909 -20.739 1.00 93.06 243 HIS A C 1
ATOM 1903 O O . HIS A 1 243 ? -3.669 -11.967 -20.809 1.00 93.06 243 HIS A O 1
ATOM 1909 N N . GLY A 1 244 ? -1.923 -13.102 -21.664 1.00 90.00 244 GLY A N 1
ATOM 1910 C CA . GLY A 1 244 ? -1.715 -12.242 -22.836 1.00 90.00 244 GLY A CA 1
ATOM 1911 C C . GLY A 1 244 ? -1.250 -10.823 -22.487 1.00 90.00 244 GLY A C 1
ATOM 1912 O O . GLY A 1 244 ? -1.583 -9.861 -23.176 1.00 90.00 244 GLY A O 1
ATOM 1913 N N . THR A 1 245 ? -0.537 -10.657 -21.369 1.00 87.88 245 THR A N 1
ATOM 1914 C CA . THR A 1 245 ? -0.117 -9.333 -20.864 1.00 87.88 245 THR A CA 1
ATOM 1915 C C . THR A 1 245 ? 1.319 -8.957 -21.220 1.00 87.88 245 THR A C 1
ATOM 1917 O O . THR A 1 245 ? 1.658 -7.771 -21.151 1.00 87.88 245 THR A O 1
ATOM 1920 N N . LEU A 1 246 ? 2.136 -9.936 -21.626 1.00 85.12 246 LEU A N 1
ATOM 1921 C CA . LEU A 1 246 ? 3.563 -9.763 -21.907 1.00 85.12 246 LEU A CA 1
ATOM 1922 C C . LEU A 1 246 ? 3.864 -9.017 -23.207 1.00 85.12 246 LEU A C 1
ATOM 1924 O O . LEU A 1 246 ? 4.844 -8.276 -23.243 1.00 85.12 246 LEU A O 1
ATOM 1928 N N . ASP A 1 247 ? 3.026 -9.151 -24.236 1.00 78.12 247 ASP A N 1
ATOM 1929 C CA . ASP A 1 247 ? 3.305 -8.663 -25.600 1.00 78.12 247 ASP A CA 1
ATOM 1930 C C . ASP A 1 247 ? 3.667 -7.173 -25.677 1.00 78.12 247 ASP A C 1
ATOM 1932 O O . ASP A 1 247 ? 4.351 -6.723 -26.594 1.00 78.12 247 ASP A O 1
ATOM 1936 N N . HIS A 1 248 ? 3.197 -6.382 -24.712 1.00 72.50 248 HIS A N 1
ATOM 1937 C CA . HIS A 1 248 ? 3.426 -4.941 -24.667 1.00 72.50 248 HIS A CA 1
ATOM 1938 C C . HIS A 1 248 ? 4.644 -4.521 -23.836 1.00 72.50 248 HIS A C 1
ATOM 1940 O O . HIS A 1 248 ? 5.038 -3.358 -23.901 1.00 72.50 248 HIS A O 1
ATOM 1946 N N . VAL A 1 249 ? 5.208 -5.418 -23.021 1.00 75.81 249 VAL A N 1
ATOM 1947 C CA . VAL A 1 249 ? 6.183 -5.062 -21.972 1.00 75.81 249 VAL A CA 1
ATOM 1948 C C . VAL A 1 249 ? 7.360 -6.031 -21.840 1.00 75.81 249 VAL A C 1
ATOM 1950 O O . VAL A 1 249 ? 8.268 -5.763 -21.053 1.00 75.81 249 VAL A O 1
ATOM 1953 N N . ALA A 1 250 ? 7.383 -7.126 -22.600 1.00 74.50 250 ALA A N 1
ATOM 1954 C CA . ALA A 1 250 ? 8.440 -8.128 -22.559 1.00 74.50 250 ALA A CA 1
ATOM 1955 C C . ALA A 1 250 ? 9.025 -8.421 -23.947 1.00 74.50 250 ALA A C 1
ATOM 1957 O O . ALA A 1 250 ? 8.392 -8.221 -24.982 1.00 74.50 250 ALA A O 1
ATOM 1958 N N . SER A 1 251 ? 10.257 -8.922 -23.950 1.00 68.56 251 SER A N 1
ATOM 1959 C CA . SER A 1 251 ? 10.918 -9.493 -25.118 1.00 68.56 251 SER A CA 1
ATOM 1960 C C . SER A 1 251 ? 11.618 -10.788 -24.718 1.00 68.56 251 SER A C 1
ATOM 1962 O O . SER A 1 251 ? 12.067 -10.946 -23.581 1.00 68.56 251 SER A O 1
ATOM 1964 N N . VAL A 1 252 ? 11.691 -11.733 -25.653 1.00 66.00 252 VAL A N 1
ATOM 1965 C CA . VAL A 1 252 ? 12.339 -13.028 -25.436 1.00 66.00 252 VAL A CA 1
ATOM 1966 C C . VAL A 1 252 ? 13.754 -12.970 -25.996 1.00 66.00 252 VAL A C 1
ATOM 1968 O O . VAL A 1 252 ? 13.979 -12.475 -27.101 1.00 66.00 252 VAL A O 1
ATOM 1971 N N . TYR A 1 253 ? 14.720 -13.478 -25.234 1.00 67.44 253 TYR A N 1
ATOM 1972 C CA . TYR A 1 253 ? 16.069 -13.693 -25.743 1.00 67.44 253 TYR A CA 1
ATOM 1973 C C . TYR A 1 253 ? 16.094 -14.965 -26.599 1.00 67.44 253 TYR A C 1
ATOM 1975 O O . TYR A 1 253 ? 15.823 -16.050 -26.087 1.00 67.44 253 TYR A O 1
ATOM 1983 N N . SER A 1 254 ? 16.447 -14.831 -27.880 1.00 70.88 254 SER A N 1
ATOM 1984 C CA . SER A 1 254 ? 16.800 -15.961 -28.743 1.00 70.88 254 SER A CA 1
ATOM 1985 C C . SER A 1 254 ? 18.320 -16.056 -28.856 1.00 70.88 254 SER A C 1
ATOM 1987 O O . SER A 1 254 ? 18.994 -15.039 -29.019 1.00 70.88 254 SER A O 1
ATOM 1989 N N . ALA A 1 255 ? 18.852 -17.272 -28.735 1.00 68.88 255 ALA A N 1
ATOM 1990 C CA . ALA A 1 255 ? 20.279 -17.554 -28.886 1.00 68.88 255 ALA A CA 1
ATOM 1991 C C . ALA A 1 255 ? 20.693 -17.833 -30.345 1.00 68.88 255 ALA A C 1
ATOM 1993 O O . ALA A 1 255 ? 21.876 -18.080 -30.582 1.00 68.88 255 ALA A O 1
ATOM 1994 N N . GLU A 1 256 ? 19.730 -17.846 -31.276 1.00 54.09 256 GLU A N 1
ATOM 1995 C CA . GLU A 1 256 ? 19.969 -18.005 -32.720 1.00 54.09 256 GLU A CA 1
ATOM 1996 C C . GLU A 1 256 ? 20.711 -16.817 -33.346 1.00 54.09 256 GLU A C 1
ATOM 1998 O O . GLU A 1 256 ? 20.445 -15.656 -32.954 1.00 54.09 256 GLU A O 1
#

InterPro domains:
  IPR002192 Pyruvate phosphate dikinase, AMP/ATP-binding [PF01326] (19-179)
  IPR013815 ATP-grasp fold, subdomain 1 [G3DSA:3.30.1490.20] (1-131)

Secondary structure (DSSP, 8-state):
-HHHHHHHHHT-HHHHHH---HHHHHHHHHH----HHHHHHHHHHHTT--S-EEEEEEETTTT-TTS--TTSS-EEEE----SSHHHHHHHHHHHHHHHHHHTTSHHHHHHHHTSS--GGG--EEEEEEE-SSEEETTEEE-S-EEEEES--SSPPTT--GGG-EEEEESSSTHHHHTT-S-EEEBTTBTT--GGGSSHHHHHHHS--EEEEEESSSPPGGGSTT--TTTTEEEEEHHHHHHTT-GGGT--PPP--

Organism: NCBI:txid412755

Radius of gyration: 20.69 Å; chains: 1; bounding box: 50×37×58 Å

Sequence (256 aa):
GVFDQFMDESGLTSFALEEESDKRIREAFLAAEFPQETRDELASFLSRVSYPLAIRSSSLFEDSSYQPFAGIYQTYMLPNSNPHLEARIDELCRAIRLVYASTYSSDSKAYIESTPNRLEEEKMGVIIQQIAGRRHGDYVYPNLAGVARSYDFYPIKGMKAEDGIASVALGLGRMVVEGGRVVRFSPAHPNRLFQFSSTKDYLNNAQREFYALDLAGDAPVRSAADSPVANLALLGLDVAEEHGTLDHVASVYSAE

Foldseek 3Di:
DQQVVQCVVLVCLVVLQPDQDLVVLLVSLLPGDGDVVVLVVLLVVLVVDQFKKKKDKDKPCCPPPPDHPPPQFFIAIFRSHDPDSVVSSSLNSSRNSRRSSSLSHNSNNVVVVVDPDDSSPMDIDIDIDGDPADDQPQWTWHLKDWDWDCAQPDDDPPDHRNLTKIWMDGTDHVCHVVVHQTFMDRPNGRVCRVQPPDPVSCVVRPDFWYKIFGNPDDRCSPDPVSDSCSRIDTGGVVSVVVSVSQPVPDDDDDPD

pLDDT: mean 88.06, std 10.16, range [47.09, 97.88]